Protein AF-A0A1F5X444-F1 (afdb_monomer)

Sequence (185 aa):
MNMSALIPKFQKRLEIPRVNAVRRVVLFLFLSASFAATVALSVMLFPYTDGFTEKIPLLPGNHIRVQEILNGEVLVSRSQFLQIAKENVTFIALGKKAIVYMTKVGGVSYRYNEDIHHTRFGYFVSSQSIQNEIAIRKIKRDNVNMIISHVGIPLLILAILYLFIGVAQTRHVSGRDKVVFFLFV

Structure (mmCIF, N/CA/C/O backbone):
data_AF-A0A1F5X444-F1
#
_entry.id   AF-A0A1F5X444-F1
#
loop_
_atom_site.group_PDB
_atom_site.id
_atom_site.type_symbol
_atom_site.label_atom_id
_atom_site.label_alt_id
_atom_site.label_comp_id
_atom_site.label_asym_id
_atom_site.label_entity_id
_atom_site.label_seq_id
_atom_site.pdbx_PDB_ins_code
_atom_site.Cartn_x
_atom_site.Cartn_y
_atom_site.Cartn_z
_atom_site.occupancy
_atom_site.B_iso_or_equiv
_atom_site.auth_seq_id
_atom_site.auth_comp_id
_atom_site.auth_asym_id
_atom_site.auth_atom_id
_atom_site.pdbx_PDB_model_num
ATOM 1 N N . MET A 1 1 ? 19.430 14.961 -34.090 1.00 52.44 1 MET A N 1
ATOM 2 C CA . MET A 1 1 ? 20.538 14.165 -34.675 1.00 52.44 1 MET A CA 1
ATOM 3 C C . MET A 1 1 ? 20.046 13.574 -35.991 1.00 52.44 1 MET A C 1
ATOM 5 O O . MET A 1 1 ? 18.967 13.000 -35.988 1.00 52.44 1 MET A O 1
ATOM 9 N N . ASN A 1 2 ? 20.749 13.768 -37.112 1.00 65.31 2 ASN A N 1
ATOM 10 C CA . ASN A 1 2 ? 20.204 13.436 -38.437 1.00 65.31 2 ASN A CA 1
ATOM 11 C C . ASN A 1 2 ? 20.413 11.944 -38.773 1.00 65.31 2 ASN A C 1
ATOM 13 O O . ASN A 1 2 ? 21.547 11.462 -38.790 1.00 65.31 2 ASN A O 1
ATOM 17 N N . MET A 1 3 ? 19.329 11.202 -39.021 1.00 59.75 3 MET A N 1
ATOM 18 C CA . MET A 1 3 ? 19.336 9.739 -39.216 1.00 59.75 3 MET A CA 1
ATOM 19 C C . MET A 1 3 ? 20.187 9.311 -40.424 1.00 59.75 3 MET A C 1
ATOM 21 O O . MET A 1 3 ? 20.888 8.297 -40.385 1.00 59.75 3 MET A O 1
ATOM 25 N N . SER A 1 4 ? 20.207 10.156 -41.457 1.00 66.25 4 SER A N 1
ATOM 26 C CA . SER A 1 4 ? 21.013 10.018 -42.674 1.00 66.25 4 SER A CA 1
ATOM 27 C C . SER A 1 4 ? 22.525 10.006 -42.421 1.00 66.25 4 SER A C 1
ATOM 29 O O . SER A 1 4 ? 23.259 9.401 -43.197 1.00 66.25 4 SER A O 1
ATOM 31 N N . ALA A 1 5 ? 22.997 10.604 -41.322 1.00 72.44 5 ALA A N 1
ATOM 32 C CA . ALA A 1 5 ? 24.416 10.654 -40.965 1.00 72.44 5 ALA A CA 1
ATOM 33 C C . ALA A 1 5 ? 24.872 9.475 -40.079 1.00 72.44 5 ALA A C 1
ATOM 35 O O . ALA A 1 5 ? 26.067 9.186 -39.993 1.00 72.44 5 ALA A O 1
ATOM 36 N N . LEU A 1 6 ? 23.939 8.783 -39.414 1.00 70.00 6 LEU A N 1
ATOM 37 C CA . LEU A 1 6 ? 24.224 7.650 -38.519 1.00 70.00 6 LEU A CA 1
ATOM 38 C C . LEU A 1 6 ? 24.318 6.322 -39.268 1.00 70.00 6 LEU A C 1
ATOM 40 O O . LEU A 1 6 ? 25.215 5.526 -38.997 1.00 70.00 6 LEU A O 1
ATOM 44 N N . ILE A 1 7 ? 23.428 6.103 -40.237 1.00 70.81 7 ILE A N 1
ATOM 45 C CA . ILE A 1 7 ? 23.370 4.862 -41.020 1.00 70.81 7 ILE A CA 1
ATOM 46 C C . ILE A 1 7 ? 24.715 4.548 -41.712 1.00 70.81 7 ILE A C 1
ATOM 48 O O . ILE A 1 7 ? 25.190 3.423 -41.550 1.00 70.81 7 ILE A O 1
ATOM 52 N N . PRO A 1 8 ? 25.398 5.500 -42.388 1.00 73.75 8 PRO A N 1
ATOM 53 C CA . PRO A 1 8 ? 26.689 5.235 -43.027 1.00 73.75 8 PRO A CA 1
ATOM 54 C C . PRO A 1 8 ? 27.797 4.921 -42.014 1.00 73.75 8 PRO A C 1
ATOM 56 O O . PRO A 1 8 ? 28.664 4.094 -42.284 1.00 73.75 8 PRO A O 1
ATOM 59 N N . LYS A 1 9 ? 27.762 5.540 -40.822 1.00 74.75 9 LYS A N 1
ATOM 60 C CA . LYS A 1 9 ? 28.726 5.266 -39.743 1.00 74.75 9 LYS A CA 1
ATOM 61 C C . LYS A 1 9 ? 28.573 3.847 -39.198 1.00 74.75 9 LYS A C 1
ATOM 63 O O . LYS A 1 9 ? 29.579 3.177 -38.990 1.00 74.75 9 LYS A O 1
ATOM 68 N N . PHE A 1 10 ? 27.338 3.386 -38.996 1.00 66.00 10 PHE A N 1
ATOM 69 C CA . PHE A 1 10 ? 27.054 2.017 -38.554 1.00 66.00 10 PHE A CA 1
ATOM 70 C C . PHE A 1 10 ? 27.383 0.990 -39.638 1.00 66.00 10 PHE A C 1
ATOM 72 O O . PHE A 1 10 ? 28.013 -0.017 -39.337 1.00 66.00 10 PHE A O 1
ATOM 79 N N . GLN A 1 11 ? 27.024 1.269 -40.894 1.00 70.75 11 GLN A N 1
ATOM 80 C CA . GLN A 1 11 ? 27.374 0.429 -42.039 1.00 70.75 11 GLN A CA 1
ATOM 81 C C . GLN A 1 11 ? 28.894 0.256 -42.163 1.00 70.75 11 GLN A C 1
ATOM 83 O O . GLN A 1 11 ? 29.366 -0.868 -42.281 1.00 70.75 11 GLN A O 1
ATOM 88 N N . LYS A 1 12 ? 29.659 1.354 -42.078 1.00 72.75 12 LYS A N 1
ATOM 89 C CA . LYS A 1 12 ? 31.123 1.328 -42.206 1.00 72.75 12 LYS A CA 1
ATOM 90 C C . LYS A 1 12 ? 31.821 0.676 -41.010 1.00 72.75 12 LYS A C 1
ATOM 92 O O . LYS A 1 12 ? 32.809 -0.011 -41.204 1.00 72.75 12 LYS A O 1
ATOM 97 N N . ARG A 1 13 ? 31.346 0.897 -39.778 1.00 72.25 13 ARG A N 1
ATOM 98 C CA . ARG A 1 13 ? 31.988 0.343 -38.568 1.00 72.25 13 ARG A CA 1
ATOM 99 C C . ARG A 1 13 ? 31.685 -1.127 -38.313 1.00 72.25 13 ARG A C 1
ATOM 101 O O . ARG A 1 13 ? 32.472 -1.780 -37.646 1.00 72.25 13 ARG A O 1
ATOM 108 N N . LEU A 1 14 ? 30.521 -1.603 -38.743 1.00 65.44 14 LEU A N 1
ATOM 109 C CA . LEU A 1 14 ? 30.060 -2.964 -38.460 1.00 65.44 14 LEU A CA 1
ATOM 110 C C . LEU A 1 14 ? 30.088 -3.856 -39.704 1.00 65.44 14 LEU A C 1
ATOM 112 O O . LEU A 1 14 ? 29.694 -5.010 -39.601 1.00 65.44 14 LEU A O 1
ATOM 116 N N . GLU A 1 15 ? 30.483 -3.311 -40.861 1.00 77.19 15 GLU A N 1
ATOM 117 C CA . GLU A 1 15 ? 30.541 -4.014 -42.153 1.00 77.19 15 GLU A CA 1
ATOM 118 C C . GLU A 1 15 ? 29.236 -4.756 -42.500 1.00 77.19 15 GLU A C 1
ATOM 120 O O . GLU A 1 15 ? 29.219 -5.829 -43.094 1.00 77.19 15 GLU A O 1
ATOM 125 N N . ILE A 1 16 ? 28.100 -4.172 -42.114 1.00 68.12 16 ILE A N 1
ATOM 126 C CA . ILE A 1 16 ? 26.769 -4.765 -42.289 1.00 68.12 16 ILE A CA 1
ATOM 127 C C . ILE A 1 16 ? 26.020 -4.159 -43.482 1.00 68.12 16 ILE A C 1
ATOM 129 O O . ILE A 1 16 ? 26.202 -2.980 -43.793 1.00 68.12 16 ILE A O 1
ATOM 133 N N . PRO A 1 17 ? 25.075 -4.898 -44.096 1.00 75.81 17 PRO A N 1
ATOM 134 C CA . PRO A 1 17 ? 24.183 -4.353 -45.114 1.00 75.81 17 PRO A CA 1
ATOM 135 C C . PRO A 1 17 ? 23.417 -3.124 -44.615 1.00 75.81 17 PRO A C 1
ATOM 137 O O . PRO A 1 17 ? 22.989 -3.061 -43.457 1.00 75.81 17 PRO A O 1
ATOM 140 N N . ARG A 1 18 ? 23.156 -2.169 -45.514 1.00 73.81 18 ARG A N 1
ATOM 141 C CA . ARG A 1 18 ? 22.464 -0.907 -45.197 1.00 73.81 18 ARG A CA 1
ATOM 142 C C . ARG A 1 18 ? 21.115 -1.122 -44.500 1.00 73.81 18 ARG A C 1
ATOM 144 O O . ARG A 1 18 ? 20.800 -0.401 -43.560 1.00 73.81 18 ARG A O 1
ATOM 151 N N . VAL A 1 19 ? 20.352 -2.143 -44.898 1.00 74.25 19 VAL A N 1
ATOM 152 C CA . VAL A 1 19 ? 19.062 -2.508 -44.276 1.00 74.25 19 VAL A CA 1
ATOM 153 C C . VAL A 1 19 ? 19.233 -2.876 -42.795 1.00 74.25 19 VAL A C 1
ATOM 155 O O . VAL A 1 19 ? 18.460 -2.435 -41.945 1.00 74.25 19 VAL A O 1
ATOM 158 N N . ASN A 1 20 ? 20.293 -3.615 -42.462 1.00 68.31 20 ASN A N 1
ATOM 159 C CA . ASN A 1 20 ? 20.607 -3.991 -41.084 1.00 68.31 20 ASN A CA 1
ATOM 160 C C . ASN A 1 20 ? 21.129 -2.793 -40.278 1.00 68.31 20 ASN A C 1
ATOM 162 O O . ASN A 1 20 ? 20.784 -2.650 -39.105 1.00 68.31 20 ASN A O 1
ATOM 166 N N . ALA A 1 21 ? 21.899 -1.895 -40.903 1.00 69.06 21 ALA A N 1
ATOM 167 C CA . ALA A 1 21 ? 22.324 -0.642 -40.279 1.00 69.06 21 ALA A CA 1
ATOM 168 C C . ALA A 1 21 ? 21.127 0.266 -39.941 1.00 69.06 21 ALA A C 1
ATOM 170 O O . ALA A 1 21 ? 21.058 0.791 -38.833 1.00 69.06 21 ALA A O 1
ATOM 171 N N . VAL A 1 22 ? 20.147 0.391 -40.846 1.00 73.88 22 VAL A N 1
ATOM 172 C CA . VAL A 1 22 ? 18.905 1.149 -40.609 1.00 73.88 22 VAL A CA 1
ATOM 173 C C . VAL A 1 22 ? 18.133 0.575 -39.426 1.00 73.88 22 VAL A C 1
ATOM 175 O O . VAL A 1 22 ? 17.818 1.318 -38.501 1.00 73.88 22 VAL A O 1
ATOM 178 N N . ARG A 1 23 ? 17.887 -0.743 -39.402 1.00 71.88 23 ARG A N 1
ATOM 179 C CA . ARG A 1 23 ? 17.174 -1.404 -38.293 1.00 71.88 23 ARG A CA 1
ATOM 180 C C . ARG A 1 23 ? 17.846 -1.154 -36.943 1.00 71.88 23 ARG A C 1
ATOM 182 O O . ARG A 1 23 ? 17.165 -0.874 -35.963 1.00 71.88 23 ARG A O 1
ATOM 189 N N . ARG A 1 24 ? 19.179 -1.198 -36.894 1.00 70.38 24 ARG A N 1
ATOM 190 C CA . ARG A 1 24 ? 19.948 -0.941 -35.666 1.00 70.38 24 ARG A CA 1
ATOM 191 C C . ARG A 1 24 ? 19.888 0.518 -35.224 1.00 70.38 24 ARG A C 1
ATOM 193 O O . ARG A 1 24 ? 19.762 0.769 -34.033 1.00 70.38 24 ARG A O 1
ATOM 200 N N . VAL A 1 25 ? 19.938 1.469 -36.157 1.00 74.25 25 VAL A N 1
ATOM 201 C CA . VAL A 1 25 ? 19.788 2.900 -35.843 1.00 74.25 25 VAL A CA 1
ATOM 202 C C . VAL A 1 25 ? 18.372 3.202 -35.348 1.00 74.25 25 VAL A C 1
ATOM 204 O O . VAL A 1 25 ? 18.225 3.913 -34.359 1.00 74.25 25 VAL A O 1
ATOM 207 N N . VAL A 1 26 ? 17.340 2.627 -35.976 1.00 77.06 26 VAL A N 1
ATOM 208 C CA . VAL A 1 26 ? 15.945 2.735 -35.512 1.00 77.06 26 VAL A CA 1
ATOM 209 C C . VAL A 1 26 ? 15.806 2.174 -34.099 1.00 77.06 26 VAL A C 1
ATOM 211 O O . VAL A 1 26 ? 15.282 2.862 -33.230 1.00 77.06 26 VAL A O 1
ATOM 214 N N . LEU A 1 27 ? 16.326 0.966 -33.851 1.00 74.25 27 LEU A N 1
ATOM 215 C CA . LEU A 1 27 ? 16.292 0.343 -32.528 1.00 74.25 27 LEU A CA 1
ATOM 216 C C . LEU A 1 27 ? 17.016 1.208 -31.489 1.00 74.25 27 LEU A C 1
ATOM 218 O O . LEU A 1 27 ? 16.468 1.479 -30.430 1.00 74.25 27 LEU A O 1
ATOM 222 N N . PHE A 1 28 ? 18.212 1.706 -31.805 1.00 74.50 28 PHE A N 1
ATOM 223 C CA . PHE A 1 28 ? 18.972 2.584 -30.917 1.00 74.50 28 PHE A CA 1
ATOM 224 C C . PHE A 1 28 ? 18.210 3.871 -30.570 1.00 74.50 28 PHE A C 1
ATOM 226 O O . PHE A 1 28 ? 18.163 4.266 -29.404 1.00 74.50 28 PHE A O 1
ATOM 233 N N . LEU A 1 29 ? 17.589 4.516 -31.561 1.00 78.94 29 LEU A N 1
ATOM 234 C CA . LEU A 1 29 ? 16.795 5.727 -31.345 1.00 78.94 29 LEU A CA 1
ATOM 235 C C . LEU A 1 29 ? 15.542 5.435 -30.519 1.00 78.94 29 LEU A C 1
ATOM 237 O O . LEU A 1 29 ? 15.249 6.183 -29.591 1.00 78.94 29 LEU A O 1
ATOM 241 N N . PHE A 1 30 ? 14.845 4.336 -30.808 1.00 76.88 30 PHE A N 1
ATOM 242 C CA . PHE A 1 30 ? 13.671 3.906 -30.054 1.00 76.88 30 PHE A CA 1
ATOM 243 C C . PHE A 1 30 ? 14.014 3.616 -28.587 1.00 76.88 30 PHE A C 1
ATOM 245 O O . PHE A 1 30 ? 13.317 4.081 -27.685 1.00 76.88 30 PHE A O 1
ATOM 252 N N . LEU A 1 31 ? 15.126 2.919 -28.332 1.00 73.75 31 LEU A N 1
ATOM 253 C CA . LEU A 1 31 ? 15.610 2.644 -26.979 1.00 73.75 31 LEU A CA 1
ATOM 254 C C . LEU A 1 31 ? 16.034 3.919 -26.247 1.00 73.75 31 LEU A C 1
ATOM 256 O O . LEU A 1 31 ? 15.694 4.098 -25.081 1.00 73.75 31 LEU A O 1
ATOM 260 N N . SER A 1 32 ? 16.716 4.834 -26.937 1.00 73.44 32 SER A N 1
ATOM 261 C CA . SER A 1 32 ? 17.125 6.123 -26.366 1.00 73.44 32 SER A CA 1
ATOM 262 C C . SER A 1 32 ? 15.916 6.993 -26.011 1.00 73.44 32 SER A C 1
ATOM 264 O O . SER A 1 32 ? 15.880 7.589 -24.937 1.00 73.44 32 SER A O 1
ATOM 266 N N . ALA A 1 33 ? 14.904 7.038 -26.882 1.00 76.88 33 ALA A N 1
ATOM 267 C CA . ALA A 1 33 ? 13.660 7.762 -26.637 1.00 76.88 33 ALA A CA 1
ATOM 268 C C . ALA A 1 33 ? 12.857 7.135 -25.486 1.00 76.88 33 ALA A C 1
ATOM 270 O O . ALA A 1 33 ? 12.380 7.855 -24.615 1.00 76.88 33 ALA A O 1
ATOM 271 N N . SER A 1 34 ? 12.774 5.802 -25.431 1.00 73.00 34 SER A N 1
ATOM 272 C CA . SER A 1 34 ? 12.117 5.071 -24.337 1.00 73.00 34 SER A CA 1
ATOM 273 C C . SER A 1 34 ? 12.818 5.291 -22.995 1.00 73.00 34 SER A C 1
ATOM 275 O O . SER A 1 34 ? 12.161 5.448 -21.966 1.00 73.00 34 SER A O 1
ATOM 277 N N . PHE A 1 35 ? 14.152 5.365 -22.999 1.00 74.38 35 PHE A N 1
ATOM 278 C CA . PHE A 1 35 ? 14.933 5.709 -21.815 1.00 74.38 35 PHE A CA 1
ATOM 279 C C . PHE A 1 35 ? 14.668 7.149 -21.372 1.00 74.38 35 PHE A C 1
ATOM 281 O O . PHE A 1 35 ? 14.353 7.375 -20.208 1.00 74.38 35 PHE A O 1
ATOM 288 N N . ALA A 1 36 ? 14.723 8.116 -22.293 1.00 73.50 36 ALA A N 1
ATOM 289 C CA . ALA A 1 36 ? 14.429 9.514 -21.988 1.00 73.50 36 ALA A CA 1
ATOM 290 C C . ALA A 1 36 ? 13.002 9.694 -21.445 1.00 73.50 36 ALA A C 1
ATOM 292 O O . ALA A 1 36 ? 12.811 10.413 -20.468 1.00 73.50 36 ALA A O 1
ATOM 293 N N . ALA A 1 37 ? 12.021 8.992 -22.021 1.00 76.25 37 ALA A N 1
ATOM 294 C CA . ALA A 1 37 ? 10.648 8.976 -21.533 1.00 76.25 37 ALA A CA 1
ATOM 295 C C . ALA A 1 37 ? 10.558 8.374 -20.128 1.00 76.25 37 ALA A C 1
ATOM 297 O O . ALA A 1 37 ? 9.941 8.982 -19.265 1.00 76.25 37 ALA A O 1
ATOM 298 N N . THR A 1 38 ? 11.218 7.240 -19.870 1.00 73.12 38 THR A N 1
ATOM 299 C CA . THR A 1 38 ? 11.267 6.619 -18.535 1.00 73.12 38 THR A CA 1
ATOM 300 C C . THR A 1 38 ? 11.915 7.542 -17.508 1.00 73.12 38 THR A C 1
ATOM 302 O O . THR A 1 38 ? 11.370 7.704 -16.429 1.00 73.12 38 THR A O 1
ATOM 305 N N . VAL A 1 39 ? 13.032 8.197 -17.835 1.00 71.06 39 VAL A N 1
ATOM 306 C CA . VAL A 1 39 ? 13.686 9.167 -16.942 1.00 71.06 39 VAL A CA 1
ATOM 307 C C . VAL A 1 39 ? 12.781 10.372 -16.692 1.00 71.06 39 VAL A C 1
ATOM 309 O O . VAL A 1 39 ? 12.624 10.779 -15.545 1.00 71.06 39 VAL A O 1
ATOM 312 N N . ALA A 1 40 ? 12.146 10.919 -17.730 1.00 69.75 40 ALA A N 1
ATOM 313 C CA . ALA A 1 40 ? 11.210 12.031 -17.592 1.00 69.75 40 ALA A CA 1
ATOM 314 C C . ALA A 1 40 ? 9.999 11.649 -16.729 1.00 69.75 40 ALA A C 1
ATOM 316 O O . ALA A 1 40 ? 9.641 12.400 -15.827 1.00 69.75 40 ALA A O 1
ATOM 317 N N . LEU A 1 41 ? 9.420 10.462 -16.941 1.00 68.44 41 LEU A N 1
ATOM 318 C CA . LEU A 1 41 ? 8.355 9.908 -16.103 1.00 68.44 41 LEU A CA 1
ATOM 319 C C . LEU A 1 41 ? 8.838 9.698 -14.674 1.00 68.44 41 LEU A C 1
ATOM 321 O O . LEU A 1 41 ? 8.136 10.077 -13.749 1.00 68.44 41 LEU A O 1
ATOM 325 N N . SER A 1 42 ? 10.040 9.156 -14.485 1.00 67.31 42 SER A N 1
ATOM 326 C CA . SER A 1 42 ? 10.637 8.968 -13.170 1.00 67.31 42 SER A CA 1
ATOM 327 C C . SER A 1 42 ? 10.803 10.287 -12.441 1.00 67.31 42 SER A C 1
ATOM 329 O O . SER A 1 42 ? 10.483 10.317 -11.266 1.00 67.31 42 SER A O 1
ATOM 331 N N . VAL A 1 43 ? 11.234 11.361 -13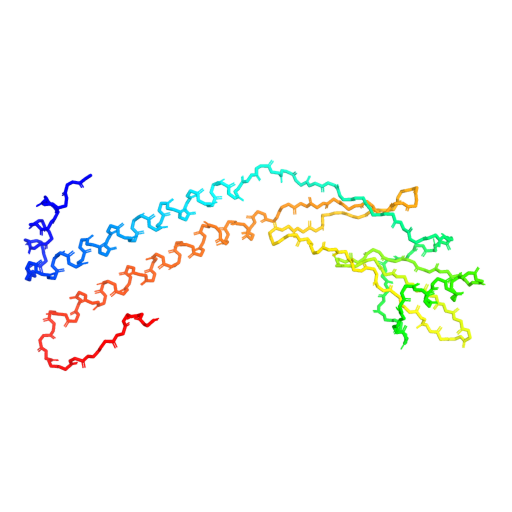.115 1.00 65.00 43 VAL A N 1
ATOM 332 C CA . VAL A 1 43 ? 11.369 12.718 -12.555 1.00 65.00 43 VAL A CA 1
ATOM 333 C C . VAL A 1 43 ? 10.002 13.351 -12.276 1.00 65.00 43 VAL A C 1
ATOM 335 O O . VAL A 1 43 ? 9.799 13.901 -11.198 1.00 65.00 43 VAL A O 1
ATOM 338 N N . MET A 1 44 ? 9.040 13.238 -13.198 1.00 62.88 44 MET A N 1
ATOM 339 C CA . MET A 1 44 ? 7.675 13.756 -13.020 1.00 62.88 44 MET A CA 1
ATOM 340 C C . MET A 1 44 ? 6.913 13.022 -11.905 1.00 62.88 44 MET A C 1
ATOM 342 O O . MET A 1 44 ? 6.186 13.646 -11.137 1.00 62.88 44 MET A O 1
ATOM 346 N N . LEU A 1 45 ? 7.107 11.705 -11.788 1.00 60.97 45 LEU A N 1
ATOM 347 C CA . LEU A 1 45 ? 6.604 10.845 -10.711 1.00 60.97 45 LEU A CA 1
ATOM 348 C C . LEU A 1 45 ? 7.525 10.823 -9.483 1.00 60.97 45 LEU A C 1
ATOM 350 O O . LEU A 1 45 ? 7.232 10.124 -8.511 1.00 60.97 45 LEU A O 1
ATOM 354 N N . PHE A 1 46 ? 8.582 11.639 -9.469 1.00 61.69 46 PHE A N 1
ATOM 355 C CA . PHE A 1 46 ? 9.346 11.986 -8.276 1.00 61.69 46 PHE A CA 1
ATOM 356 C C . PHE A 1 46 ? 8.830 13.293 -7.643 1.00 61.69 46 PHE A C 1
ATOM 358 O O . PHE A 1 46 ? 9.668 14.113 -7.263 1.00 61.69 46 PHE A O 1
ATOM 365 N N . PRO A 1 47 ? 7.513 13.581 -7.488 1.00 50.81 47 PRO A N 1
ATOM 366 C CA . PRO A 1 47 ? 7.150 14.788 -6.782 1.00 50.81 47 PRO A CA 1
ATOM 367 C C . PRO A 1 47 ? 7.674 14.647 -5.353 1.00 50.81 47 PRO A C 1
ATOM 369 O O . PRO A 1 47 ? 7.491 13.621 -4.686 1.00 50.81 47 PRO A O 1
ATOM 372 N N . TYR A 1 48 ? 8.363 15.701 -4.932 1.00 52.03 48 TYR A N 1
ATOM 373 C CA . TYR A 1 48 ? 8.923 15.992 -3.619 1.00 52.03 48 TYR A CA 1
ATOM 374 C C . TYR A 1 48 ? 7.842 16.058 -2.531 1.00 52.03 48 TYR A C 1
ATOM 376 O O . TYR A 1 48 ? 7.740 17.022 -1.782 1.00 52.03 48 TYR A O 1
ATOM 384 N N . THR A 1 49 ? 6.987 15.045 -2.440 1.00 56.47 49 THR A N 1
ATOM 385 C CA . THR A 1 49 ? 6.152 14.864 -1.261 1.00 56.47 49 THR A CA 1
ATOM 386 C C . THR A 1 49 ? 7.007 14.145 -0.237 1.00 56.47 49 THR A C 1
ATOM 388 O O . THR A 1 49 ? 6.980 12.919 -0.099 1.00 56.47 49 THR A O 1
ATOM 391 N N . ASP A 1 50 ? 7.819 14.945 0.458 1.00 65.44 50 ASP A N 1
ATOM 392 C CA . ASP A 1 50 ? 8.234 14.608 1.810 1.00 65.44 50 ASP A CA 1
ATOM 393 C C . ASP A 1 50 ? 6.987 14.130 2.551 1.00 65.44 50 ASP A C 1
ATOM 395 O O . ASP A 1 50 ? 5.910 14.711 2.411 1.00 65.44 50 ASP A O 1
ATOM 399 N N . GLY A 1 51 ? 7.119 12.981 3.206 1.00 72.19 51 GLY A N 1
ATOM 400 C CA . GLY A 1 51 ? 6.007 12.169 3.687 1.00 72.19 51 GLY A CA 1
ATOM 401 C C . GLY A 1 51 ? 4.790 12.939 4.219 1.00 72.19 51 GLY A C 1
ATOM 402 O O . GLY A 1 51 ? 4.917 13.960 4.888 1.00 72.19 51 GLY A O 1
ATOM 403 N N . PHE A 1 52 ? 3.591 12.422 3.973 1.00 84.00 52 PHE A N 1
ATOM 404 C CA . PHE A 1 52 ? 2.355 13.060 4.417 1.00 84.00 52 PHE A CA 1
ATOM 405 C C . PHE A 1 52 ? 1.830 12.447 5.719 1.00 84.00 52 PHE A C 1
ATOM 407 O O . PHE A 1 52 ? 2.182 11.333 6.116 1.00 84.00 52 PHE A O 1
ATOM 414 N N . THR A 1 53 ? 0.966 13.197 6.401 1.00 87.62 53 THR A N 1
ATOM 415 C CA . THR A 1 53 ? 0.244 12.705 7.576 1.00 87.62 53 THR A CA 1
ATOM 416 C C . THR A 1 53 ? -1.174 12.338 7.175 1.00 87.62 53 THR A C 1
ATOM 418 O O . THR A 1 53 ? -1.916 13.179 6.674 1.00 87.62 53 THR A O 1
ATOM 421 N N . GLU A 1 54 ? -1.552 11.092 7.421 1.00 87.31 54 GLU A N 1
ATOM 422 C CA . GLU A 1 54 ? -2.910 10.593 7.244 1.00 87.31 54 GLU A CA 1
ATOM 423 C C . GLU A 1 54 ? -3.636 10.615 8.593 1.00 87.31 54 GLU A C 1
ATOM 425 O O . GLU A 1 54 ? -3.067 10.240 9.624 1.00 87.31 54 GLU A O 1
ATOM 430 N N . LYS A 1 55 ? -4.885 11.087 8.587 1.00 90.31 55 LYS A N 1
ATOM 431 C CA . LYS A 1 55 ? -5.758 11.153 9.762 1.00 90.31 55 LYS A CA 1
ATOM 432 C C . LYS A 1 55 ? -6.997 10.317 9.488 1.00 90.31 55 LYS A C 1
ATOM 434 O O . LYS A 1 55 ? -7.706 10.591 8.525 1.00 90.31 55 LYS A O 1
ATOM 439 N N . ILE A 1 56 ? -7.246 9.325 10.332 1.00 90.25 56 ILE A N 1
ATOM 440 C CA . ILE A 1 56 ? -8.351 8.381 10.173 1.00 90.25 56 ILE A CA 1
ATOM 441 C C . ILE A 1 56 ? -9.203 8.453 11.439 1.00 90.25 56 ILE A C 1
ATOM 443 O O . ILE A 1 56 ? -8.673 8.196 12.524 1.00 90.25 56 ILE A O 1
ATOM 447 N N . PRO A 1 57 ? -10.483 8.846 11.342 1.00 91.56 57 PRO A N 1
ATOM 448 C CA . PRO A 1 57 ? -11.368 8.844 12.497 1.00 91.56 57 PRO A CA 1
ATOM 449 C C . PRO A 1 57 ? -11.579 7.404 12.969 1.00 91.56 57 PRO A C 1
ATOM 451 O O . PRO A 1 57 ? -11.783 6.508 12.152 1.00 91.56 57 PRO A O 1
ATOM 454 N N . LEU A 1 58 ? -11.512 7.177 14.279 1.00 92.19 58 LEU A N 1
ATOM 455 C CA . LEU A 1 58 ? -11.788 5.860 14.839 1.00 92.19 58 LEU A CA 1
ATOM 456 C C . LEU A 1 58 ? -13.293 5.566 14.844 1.00 92.19 58 LEU A C 1
ATOM 458 O O . LEU A 1 58 ? -14.126 6.474 14.825 1.00 92.19 58 LEU A O 1
ATOM 462 N N . LEU A 1 59 ? -13.649 4.281 14.925 1.00 91.94 59 LEU A N 1
ATOM 463 C CA . LEU A 1 59 ? -15.012 3.889 15.274 1.00 91.94 59 LEU A CA 1
ATOM 464 C C . LEU A 1 59 ? -15.443 4.522 16.609 1.00 91.94 59 LEU A C 1
ATOM 466 O O . LEU A 1 59 ? -14.626 4.608 17.529 1.00 91.94 59 LEU A O 1
ATOM 470 N N . PRO A 1 60 ? -16.722 4.910 16.748 1.00 86.94 60 PRO A N 1
ATOM 471 C CA . PRO A 1 60 ? -17.233 5.451 18.001 1.00 86.94 60 PRO A CA 1
ATOM 472 C C . PRO A 1 60 ? -17.123 4.416 19.128 1.00 86.94 60 PRO A C 1
ATOM 474 O O . PRO A 1 60 ? -17.321 3.221 18.900 1.00 86.94 60 PRO A O 1
ATOM 477 N N . GLY A 1 61 ? -16.833 4.884 20.342 1.00 82.38 61 GLY A N 1
ATOM 478 C CA . GLY A 1 61 ? -16.745 4.055 21.547 1.00 82.38 61 GLY A CA 1
ATOM 479 C C . GLY A 1 61 ? -15.426 4.210 22.305 1.00 82.38 61 GLY A C 1
ATOM 480 O O . GLY A 1 61 ? -14.461 4.792 21.812 1.00 82.38 61 GLY A O 1
ATOM 481 N N . ASN A 1 62 ? -15.392 3.666 23.522 1.00 83.88 62 ASN A N 1
ATOM 482 C CA . ASN A 1 62 ? -14.201 3.666 24.370 1.00 83.88 62 ASN A CA 1
ATOM 483 C C . ASN A 1 62 ? -13.349 2.427 24.079 1.00 83.88 62 ASN A C 1
ATOM 485 O O . ASN A 1 62 ? -13.706 1.320 24.484 1.00 83.88 62 ASN A O 1
ATOM 489 N N . HIS A 1 63 ? -12.212 2.630 23.409 1.00 90.31 63 HIS A N 1
ATOM 490 C CA . HIS A 1 63 ? -11.291 1.557 23.021 1.00 90.31 63 HIS A CA 1
ATOM 491 C C . HIS A 1 63 ? -10.067 1.497 23.937 1.00 90.31 63 HIS A C 1
ATOM 493 O O . HIS A 1 63 ? -9.367 2.496 24.128 1.00 90.31 63 HIS A O 1
ATOM 499 N N . ILE A 1 64 ? -9.739 0.302 24.425 1.00 91.75 64 ILE A N 1
ATOM 500 C CA . ILE A 1 64 ? -8.469 0.020 25.096 1.00 91.75 64 ILE A CA 1
ATOM 501 C C . ILE A 1 64 ? -7.393 -0.192 24.031 1.00 91.75 64 ILE A C 1
ATOM 503 O O . ILE A 1 64 ? -7.493 -1.067 23.171 1.00 91.75 64 ILE A O 1
ATOM 507 N N . ARG A 1 65 ? -6.336 0.617 24.087 1.00 91.44 65 ARG A N 1
ATOM 508 C CA . ARG A 1 65 ? -5.221 0.527 23.140 1.00 91.44 65 ARG A CA 1
ATOM 509 C C . ARG A 1 65 ? -4.330 -0.655 23.498 1.00 91.44 65 ARG A C 1
ATOM 511 O O . ARG A 1 65 ? -3.868 -0.755 24.631 1.00 91.44 65 ARG A O 1
ATOM 518 N N . VAL A 1 66 ? -4.050 -1.501 22.518 1.00 91.06 66 VAL A N 1
ATOM 519 C CA . VAL A 1 66 ? -3.119 -2.626 22.642 1.00 91.06 66 VAL A CA 1
ATOM 520 C C . VAL A 1 66 ? -2.065 -2.552 21.541 1.00 91.06 66 VAL A C 1
ATOM 522 O O . VAL A 1 66 ? -2.274 -1.921 20.504 1.00 91.06 66 VAL A O 1
ATOM 525 N N . GLN A 1 67 ? -0.905 -3.165 21.780 1.00 87.50 67 GLN A N 1
ATOM 526 C CA . GLN A 1 67 ? 0.213 -3.111 20.836 1.00 87.50 67 GLN A CA 1
ATOM 527 C C . GLN A 1 67 ? -0.100 -3.864 19.538 1.00 87.50 67 GLN A C 1
ATOM 529 O O . GLN A 1 67 ? 0.201 -3.375 18.451 1.00 87.50 67 GLN A O 1
ATOM 534 N N . GLU A 1 68 ? -0.727 -5.034 19.650 1.00 87.38 68 GLU A N 1
ATOM 535 C CA . GLU A 1 68 ? -1.069 -5.893 18.522 1.00 87.38 68 GLU A CA 1
ATOM 536 C C . GLU A 1 68 ? -2.325 -6.719 18.831 1.00 87.38 68 GLU A C 1
ATOM 538 O O . GLU A 1 68 ? -2.574 -7.089 19.978 1.00 87.38 68 GLU A O 1
ATOM 543 N N . ILE A 1 69 ? -3.115 -7.012 17.794 1.00 87.19 69 ILE A N 1
ATOM 544 C CA . ILE A 1 69 ? -4.239 -7.954 17.837 1.00 87.19 69 ILE A CA 1
ATOM 545 C C . ILE A 1 69 ? -3.938 -9.037 16.803 1.00 87.19 69 ILE A C 1
ATOM 547 O O . ILE A 1 69 ? -4.050 -8.802 15.597 1.00 87.19 69 ILE A O 1
ATOM 551 N N . LEU A 1 70 ? -3.521 -10.208 17.290 1.00 77.00 70 LEU A N 1
ATOM 552 C CA . LEU A 1 70 ? -3.023 -11.299 16.453 1.00 77.00 70 LEU A CA 1
ATOM 553 C C . LEU A 1 70 ? -4.147 -11.916 15.622 1.00 77.00 70 LEU A C 1
ATOM 555 O O . LEU A 1 70 ? -4.151 -11.741 14.407 1.00 77.00 70 LEU A O 1
ATOM 559 N N . ASN A 1 71 ? -5.131 -12.559 16.259 1.00 74.81 71 ASN A N 1
ATOM 560 C CA . ASN A 1 71 ? -6.341 -13.063 15.610 1.00 74.81 71 ASN A CA 1
ATOM 561 C C . ASN A 1 71 ? -7.534 -13.039 16.568 1.00 74.81 71 ASN A C 1
ATOM 563 O O . ASN A 1 71 ? -7.408 -13.414 17.730 1.00 74.81 71 ASN A O 1
ATOM 567 N N . GLY A 1 72 ? -8.683 -12.599 16.052 1.00 67.88 72 GLY A N 1
ATOM 568 C CA . GLY A 1 72 ? -9.978 -12.934 16.637 1.00 67.88 72 GLY A CA 1
ATOM 569 C C . GLY A 1 72 ? -10.451 -14.260 16.051 1.00 67.88 72 GLY A C 1
ATOM 570 O O . GLY A 1 72 ? -10.036 -14.637 14.956 1.00 67.88 72 GLY A O 1
ATOM 571 N N . GLU A 1 73 ? -11.313 -14.953 16.776 1.00 79.69 73 GLU A N 1
ATOM 572 C CA . GLU A 1 73 ? -11.905 -16.222 16.346 1.00 79.69 73 GLU A CA 1
ATOM 573 C C . GLU A 1 73 ? -12.943 -16.005 15.242 1.00 79.69 73 GLU A C 1
ATOM 575 O O . GLU A 1 73 ? -13.113 -16.857 14.375 1.00 79.69 73 GLU A O 1
ATOM 580 N N . VAL A 1 74 ? -13.603 -14.842 15.238 1.00 88.62 74 VAL A N 1
ATOM 581 C CA . VAL A 1 74 ? -14.646 -14.502 14.268 1.00 88.62 74 VAL A CA 1
ATOM 582 C C . VAL A 1 74 ? -14.345 -13.154 13.626 1.00 88.62 74 VAL A C 1
ATOM 584 O O . VAL A 1 74 ? -14.273 -12.133 14.311 1.00 88.62 74 VAL A O 1
ATOM 587 N N . LEU A 1 75 ? -14.198 -13.135 12.300 1.00 91.81 75 LEU A N 1
ATOM 588 C CA . LEU A 1 75 ? -14.139 -11.896 11.528 1.00 91.81 75 LEU A CA 1
AT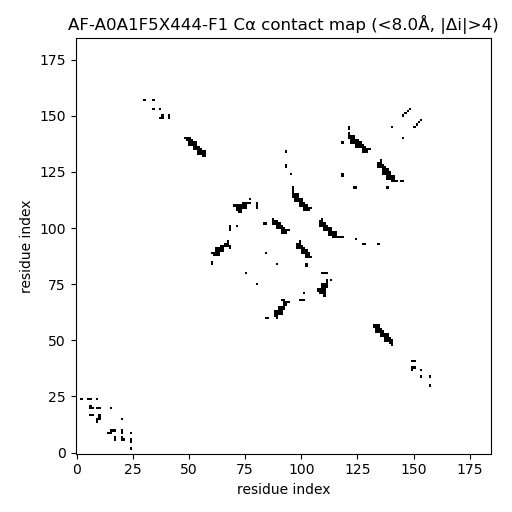OM 589 C C . LEU A 1 75 ? -15.566 -11.405 11.261 1.00 91.81 75 LEU A C 1
ATOM 591 O O . LEU A 1 75 ? -16.385 -12.143 10.719 1.00 91.81 75 LEU A O 1
ATOM 595 N N . VAL A 1 76 ? -15.858 -10.162 11.625 1.00 93.88 76 VAL A N 1
ATOM 596 C CA . VAL A 1 76 ? -17.186 -9.560 11.472 1.00 93.88 76 VAL A CA 1
ATOM 597 C C . VAL A 1 76 ? -17.132 -8.310 10.602 1.00 93.88 76 VAL A C 1
ATOM 599 O O . VAL A 1 76 ? -16.096 -7.657 10.473 1.00 93.88 76 VAL A O 1
ATOM 602 N N . SER A 1 77 ? -18.271 -7.959 10.008 1.00 94.69 77 SER A N 1
ATOM 603 C CA . SER A 1 77 ? -18.438 -6.686 9.301 1.00 94.69 77 SER A CA 1
ATOM 604 C C . SER A 1 77 ? -18.491 -5.499 10.272 1.00 94.69 77 SER A C 1
ATOM 606 O O . SER A 1 77 ? -18.733 -5.661 11.470 1.00 94.69 77 SER A O 1
ATOM 608 N N . ARG A 1 78 ? -18.326 -4.278 9.747 1.00 94.38 78 ARG A N 1
ATOM 609 C CA . ARG A 1 78 ? -18.380 -3.038 10.540 1.00 94.38 78 ARG A CA 1
ATOM 610 C C . ARG A 1 78 ? -19.672 -2.908 11.351 1.00 94.38 78 ARG A C 1
ATOM 612 O O . ARG A 1 78 ? -19.623 -2.561 12.526 1.00 94.38 78 ARG A O 1
ATOM 619 N N . SER A 1 79 ? -20.825 -3.172 10.736 1.00 94.88 79 SER A N 1
ATOM 620 C CA . SER A 1 79 ? -22.135 -3.036 11.388 1.00 94.88 79 SER A CA 1
ATOM 621 C C . SER A 1 79 ? -22.313 -4.041 12.523 1.00 94.88 79 SER A C 1
ATOM 623 O O . SER A 1 79 ? -22.734 -3.658 13.612 1.00 94.88 79 SER A O 1
ATOM 625 N N . GLN A 1 80 ? -21.932 -5.300 12.295 1.00 94.50 80 GLN A N 1
ATOM 626 C CA . GLN A 1 80 ? -21.941 -6.346 13.319 1.00 94.50 80 GLN A CA 1
ATOM 627 C C . GLN A 1 80 ? -20.999 -5.997 14.472 1.00 94.50 80 GLN A C 1
ATOM 629 O O . GLN A 1 80 ? -21.392 -6.082 15.631 1.00 94.50 80 GLN A O 1
ATOM 634 N N . PHE A 1 81 ? -19.784 -5.534 14.164 1.00 94.56 81 PHE A N 1
ATOM 635 C CA . PHE A 1 81 ? -18.835 -5.115 15.188 1.00 94.56 81 PHE A CA 1
ATOM 636 C C . PHE A 1 81 ? -19.405 -4.000 16.063 1.00 94.56 81 PHE A C 1
ATOM 638 O O . PHE A 1 81 ? -19.370 -4.110 17.282 1.00 94.56 81 PHE A O 1
ATOM 645 N N . LEU A 1 82 ? -19.985 -2.959 15.456 1.00 93.94 82 LEU A N 1
ATOM 646 C CA . LEU A 1 82 ? -20.585 -1.844 16.190 1.00 93.94 82 LEU A CA 1
ATOM 647 C C . LEU A 1 82 ? -21.758 -2.282 17.073 1.00 93.94 82 LEU A C 1
ATOM 649 O O . LEU A 1 82 ? -21.940 -1.719 18.145 1.00 93.94 82 LEU A O 1
ATOM 653 N N . GLN A 1 83 ? -22.550 -3.270 16.652 1.00 93.25 83 GLN A N 1
ATOM 654 C CA . GLN A 1 83 ? -23.627 -3.815 17.483 1.00 93.25 83 GLN A CA 1
ATOM 655 C C . GLN A 1 83 ? -23.077 -4.545 18.711 1.00 93.25 83 GLN A C 1
ATOM 657 O O . GLN A 1 83 ? -23.534 -4.283 19.818 1.00 93.25 83 GLN A O 1
ATOM 662 N N . ILE A 1 84 ? -22.068 -5.399 18.527 1.00 91.06 84 ILE A N 1
ATOM 663 C CA . ILE A 1 84 ? -21.450 -6.164 19.619 1.00 91.06 84 ILE A CA 1
ATOM 664 C C . ILE A 1 84 ? -20.690 -5.223 20.570 1.00 91.06 84 ILE A C 1
ATOM 666 O O . ILE A 1 84 ? -20.761 -5.366 21.787 1.00 91.06 84 ILE A O 1
ATOM 670 N N . ALA A 1 85 ? -19.996 -4.225 20.025 1.00 90.88 85 ALA A N 1
ATOM 671 C CA . ALA A 1 85 ? -19.175 -3.275 20.769 1.00 90.88 85 ALA A CA 1
ATOM 672 C C . ALA A 1 85 ? -19.966 -2.325 21.684 1.00 90.88 85 ALA A C 1
ATOM 674 O O . ALA A 1 85 ? -19.382 -1.786 22.617 1.00 90.88 85 ALA A O 1
ATOM 675 N N . LYS A 1 86 ? -21.267 -2.098 21.443 1.00 88.94 86 LYS A N 1
ATOM 676 C CA . LYS A 1 86 ? -22.078 -1.137 22.220 1.00 88.94 86 LYS A CA 1
ATOM 677 C C . LYS A 1 86 ? -22.070 -1.400 23.723 1.00 88.94 86 LYS A C 1
ATOM 679 O O . LYS A 1 86 ? -22.080 -0.455 24.502 1.00 88.94 86 LYS A O 1
ATOM 684 N N . GLU A 1 87 ? -22.071 -2.670 24.106 1.00 86.81 87 GLU A N 1
ATOM 685 C CA . GLU A 1 87 ? -22.213 -3.101 25.501 1.00 86.81 87 GLU A CA 1
ATOM 686 C C . GLU A 1 87 ? -20.940 -3.760 26.040 1.00 86.81 87 GLU A C 1
ATOM 688 O O . GLU A 1 87 ? -20.909 -4.220 27.177 1.00 86.81 87 GLU A O 1
ATOM 693 N N . ASN A 1 88 ? -19.878 -3.819 25.233 1.00 88.88 88 ASN A N 1
ATOM 694 C CA . ASN A 1 88 ? -18.694 -4.610 25.536 1.00 88.88 88 ASN A CA 1
ATOM 695 C C . ASN A 1 88 ? -17.415 -3.785 25.438 1.00 88.88 88 ASN A C 1
ATOM 697 O O . ASN A 1 88 ? -17.303 -2.833 24.667 1.00 88.88 88 ASN A O 1
ATOM 701 N N . VAL A 1 89 ? -16.404 -4.198 26.202 1.00 90.88 89 VAL A N 1
ATOM 702 C CA . VAL A 1 8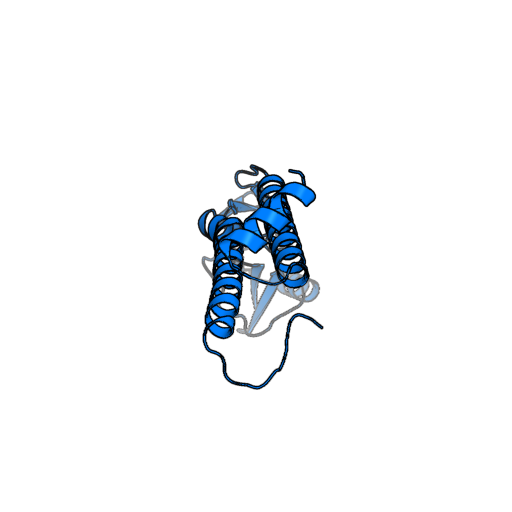9 ? -15.068 -3.611 26.108 1.00 90.88 89 VAL A CA 1
ATOM 703 C C . VAL A 1 89 ? -14.498 -3.886 24.719 1.00 90.88 89 VAL A C 1
ATOM 705 O O . VAL A 1 89 ? -14.536 -5.013 24.213 1.00 90.88 89 VAL A O 1
ATOM 708 N N . THR A 1 90 ? -13.955 -2.841 24.106 1.00 93.25 90 THR A N 1
ATOM 709 C CA . THR A 1 90 ? -13.318 -2.911 22.794 1.00 93.25 90 THR A CA 1
ATOM 710 C C . THR A 1 90 ? 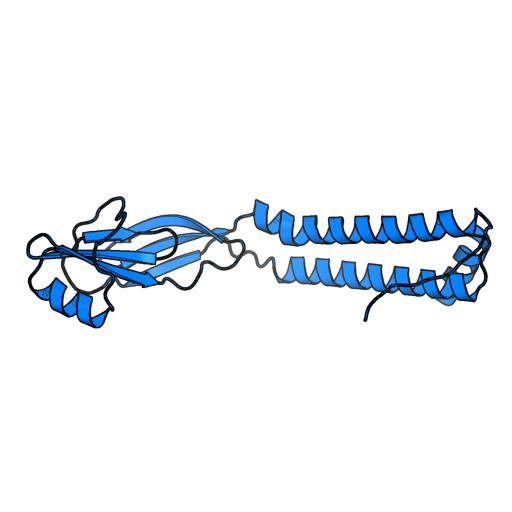-11.823 -2.665 22.917 1.00 93.25 90 THR A C 1
ATOM 712 O O . THR A 1 90 ? -11.359 -1.885 23.748 1.00 93.25 90 THR A O 1
ATOM 715 N N . PHE A 1 91 ? -11.062 -3.352 22.078 1.00 93.38 91 PHE A N 1
ATOM 716 C CA . PHE A 1 91 ? -9.623 -3.231 21.948 1.00 93.38 91 PHE A CA 1
ATOM 717 C C . PHE A 1 91 ? -9.291 -2.720 20.556 1.00 93.38 91 PHE A C 1
ATOM 719 O O . PHE A 1 91 ? -9.915 -3.127 19.574 1.00 93.38 91 PHE A O 1
ATOM 726 N N . ILE A 1 92 ? -8.278 -1.865 20.474 1.00 94.44 92 ILE A N 1
ATOM 727 C CA . ILE A 1 92 ? -7.798 -1.302 19.217 1.00 94.44 92 ILE A CA 1
ATOM 728 C C . ILE A 1 92 ? -6.287 -1.474 19.085 1.00 94.44 92 ILE A C 1
ATOM 730 O O . ILE A 1 92 ? -5.532 -1.167 20.009 1.00 94.44 92 ILE A O 1
ATOM 734 N N . ALA A 1 93 ? -5.850 -1.906 17.905 1.00 92.94 93 ALA A N 1
ATOM 735 C CA . ALA A 1 93 ? -4.453 -1.899 17.492 1.00 92.94 93 ALA A CA 1
ATOM 736 C C . ALA A 1 93 ? -4.309 -1.223 16.128 1.00 92.94 93 ALA A C 1
ATOM 738 O O . ALA A 1 93 ? -5.106 -1.444 15.212 1.00 92.94 93 ALA A O 1
ATOM 739 N N . LEU A 1 94 ? -3.259 -0.416 15.974 1.00 91.06 94 LEU A N 1
ATOM 740 C CA . LEU A 1 94 ? -2.926 0.177 14.686 1.00 91.06 94 LEU A CA 1
ATOM 741 C C . LEU A 1 94 ? -2.008 -0.776 13.912 1.00 91.06 94 LEU A C 1
ATOM 743 O O . LEU A 1 94 ? -0.830 -0.940 14.228 1.00 91.06 94 LEU A O 1
ATOM 747 N N . GLY A 1 95 ? -2.567 -1.444 12.907 1.00 85.00 95 GLY A N 1
ATOM 748 C CA . GLY A 1 95 ? -1.823 -2.340 12.035 1.00 85.00 95 GLY A CA 1
ATOM 749 C C . GLY A 1 95 ? -1.091 -1.603 10.911 1.00 85.00 95 GLY A C 1
ATOM 750 O O . GLY A 1 95 ? -1.314 -0.428 10.600 1.00 85.00 95 GLY A O 1
ATOM 751 N N . LYS A 1 96 ? -0.213 -2.331 10.212 1.00 78.81 96 LYS A N 1
ATOM 752 C CA . LYS A 1 96 ? 0.488 -1.789 9.033 1.00 78.81 96 LYS A CA 1
ATOM 753 C C . LYS A 1 96 ? -0.467 -1.469 7.877 1.00 78.81 96 LYS A C 1
ATOM 755 O O . LYS A 1 96 ? -0.248 -0.477 7.190 1.00 78.81 96 LYS A O 1
ATOM 760 N N . LYS A 1 97 ? -1.508 -2.285 7.673 1.00 82.44 97 LYS A N 1
ATOM 761 C CA . LYS A 1 97 ? -2.451 -2.179 6.539 1.00 82.44 97 LYS A CA 1
ATOM 762 C C . LYS A 1 97 ? -3.905 -1.883 6.938 1.00 82.44 97 LYS A C 1
ATOM 764 O O . LYS A 1 97 ? -4.692 -1.531 6.073 1.00 82.44 97 LYS A O 1
ATOM 769 N N . ALA A 1 98 ? -4.245 -2.007 8.217 1.00 88.62 98 ALA A N 1
ATOM 770 C CA . ALA A 1 98 ? -5.604 -1.835 8.721 1.00 88.62 98 ALA A CA 1
ATOM 771 C C . ALA A 1 98 ? -5.579 -1.320 10.163 1.00 88.62 98 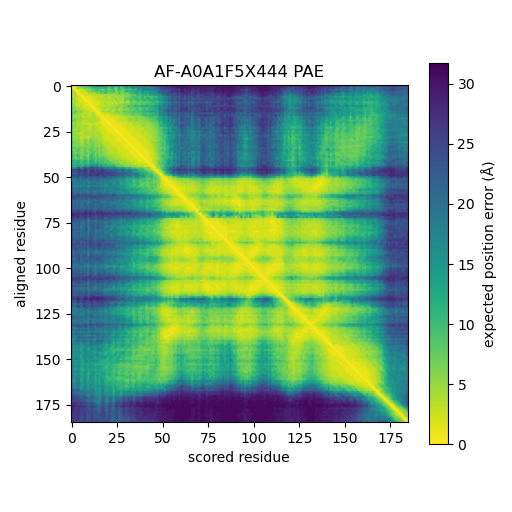ALA A C 1
ATOM 773 O O . ALA A 1 98 ? -4.602 -1.557 10.880 1.00 88.62 98 ALA A O 1
ATOM 774 N N . ILE A 1 99 ? -6.653 -0.661 10.594 1.00 92.06 99 ILE A N 1
ATOM 775 C CA . ILE A 1 99 ? -6.937 -0.474 12.020 1.00 92.06 99 ILE A CA 1
ATOM 776 C C . ILE A 1 99 ? -7.719 -1.701 12.472 1.00 92.06 99 ILE A C 1
ATOM 778 O O . ILE A 1 99 ? -8.747 -2.040 11.889 1.00 92.06 99 ILE A O 1
ATOM 782 N N . VAL A 1 100 ? -7.199 -2.405 13.470 1.00 93.81 100 VAL A N 1
ATOM 783 C CA . VAL A 1 100 ? -7.800 -3.646 13.953 1.00 93.81 100 VAL A CA 1
ATOM 784 C C . VAL A 1 100 ? -8.581 -3.343 15.215 1.00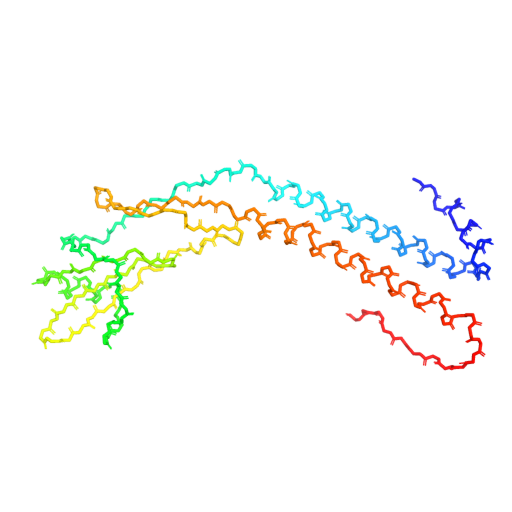 93.81 100 VAL A C 1
ATOM 786 O O . VAL A 1 100 ? -8.029 -2.813 16.179 1.00 93.81 100 VAL A O 1
ATOM 789 N N . TYR A 1 101 ? -9.848 -3.727 15.203 1.00 94.62 101 TYR A N 1
ATOM 790 C CA . TYR A 1 101 ? -10.747 -3.650 16.337 1.00 94.62 101 TYR A CA 1
ATOM 791 C C . TYR A 1 101 ? -11.109 -5.055 16.798 1.00 94.62 101 TYR A C 1
ATOM 793 O O . TYR A 1 101 ? -11.319 -5.954 15.980 1.00 94.62 101 TYR A O 1
ATOM 801 N N . MET A 1 102 ? -11.196 -5.252 18.108 1.00 94.50 102 MET A N 1
ATOM 802 C CA . MET A 1 102 ? -11.603 -6.524 18.692 1.00 94.50 102 MET A CA 1
ATOM 803 C C . MET A 1 102 ? -12.486 -6.311 19.913 1.00 94.50 102 MET A C 1
ATOM 805 O O . MET A 1 102 ? -12.289 -5.374 20.677 1.00 94.50 102 MET A O 1
ATOM 809 N N . THR A 1 103 ? -13.437 -7.206 20.128 1.00 93.69 103 THR A N 1
ATOM 810 C CA . THR A 1 103 ? -14.191 -7.299 21.378 1.00 93.69 103 THR A CA 1
ATOM 811 C C . THR A 1 103 ? -14.340 -8.762 21.768 1.00 93.69 103 THR A C 1
ATOM 813 O O . THR A 1 103 ? -14.332 -9.642 20.904 1.00 93.69 103 THR A O 1
ATOM 816 N N . LYS A 1 104 ? -14.420 -9.036 23.071 1.00 91.88 104 LYS A N 1
ATOM 817 C CA . LYS A 1 104 ? -14.538 -10.393 23.603 1.00 91.88 104 LYS A CA 1
ATOM 818 C C . LYS A 1 104 ? -15.847 -10.526 24.364 1.00 91.88 104 LYS A C 1
ATOM 820 O O . LYS A 1 104 ? -16.042 -9.835 25.359 1.00 91.88 104 LYS A O 1
ATOM 825 N N . VAL A 1 105 ? -16.710 -11.431 23.912 1.00 90.75 105 VAL A N 1
ATOM 826 C CA . VAL A 1 105 ? -18.043 -11.658 24.487 1.00 90.75 105 VAL A CA 1
ATOM 827 C C . VAL A 1 105 ? -18.230 -13.146 24.725 1.00 90.75 105 VAL A C 1
ATOM 829 O O . VAL A 1 105 ? -18.052 -13.944 23.810 1.00 90.75 105 VAL A O 1
ATOM 832 N N . GLY A 1 106 ? -18.548 -13.532 25.963 1.00 86.50 106 GLY A N 1
ATOM 833 C CA . GLY A 1 106 ? -18.780 -14.940 26.309 1.00 86.50 106 GLY A CA 1
ATOM 834 C C . GLY A 1 106 ? -17.590 -15.859 26.003 1.00 86.50 106 GLY A C 1
ATOM 835 O O . GLY A 1 106 ? -17.783 -17.009 25.633 1.00 86.50 106 GLY A O 1
ATOM 836 N N . GLY A 1 107 ? -16.359 -15.342 26.088 1.00 85.62 107 GLY A N 1
ATOM 837 C CA . GLY A 1 107 ? -15.148 -16.086 25.729 1.00 85.62 107 GLY A CA 1
ATOM 838 C C . GLY A 1 107 ? -14.758 -16.002 24.250 1.00 85.62 107 GLY A C 1
ATOM 839 O O . GLY A 1 107 ? -13.585 -16.211 23.958 1.00 85.62 107 GLY A O 1
ATOM 840 N N . VAL A 1 108 ? -15.675 -15.596 23.365 1.00 90.06 108 VAL A N 1
ATOM 841 C CA . VAL A 1 108 ? -15.453 -15.530 21.915 1.00 90.06 108 VAL A CA 1
ATOM 842 C C . VAL A 1 108 ? -14.875 -14.182 21.497 1.00 90.06 108 VAL A C 1
ATOM 844 O O . VAL A 1 108 ? -15.356 -13.134 21.935 1.00 90.06 108 VAL A O 1
ATOM 847 N N . SER A 1 109 ? -13.851 -14.196 20.640 1.00 92.69 109 SER A N 1
ATOM 848 C CA . SER A 1 109 ? -13.173 -12.974 20.174 1.00 92.69 109 SER A CA 1
ATOM 849 C C . SER A 1 109 ? -13.642 -12.550 18.778 1.00 92.69 109 SER A C 1
ATOM 851 O O . SER A 1 109 ? -13.311 -13.193 17.783 1.00 92.69 109 SER A O 1
ATOM 853 N N . TYR A 1 110 ? -14.361 -11.431 18.692 1.00 94.00 110 TYR A N 1
ATOM 854 C CA . TYR A 1 110 ? -14.871 -10.858 17.443 1.00 94.00 110 TYR A CA 1
ATOM 855 C C . TYR A 1 110 ? -13.953 -9.743 16.952 1.00 94.00 110 TYR A C 1
ATOM 857 O O . TYR A 1 110 ? -13.667 -8.803 17.694 1.00 94.00 110 TYR A O 1
ATOM 865 N N . ARG A 1 111 ? -13.507 -9.828 15.699 1.00 93.81 111 ARG A N 1
ATOM 866 C CA . ARG A 1 111 ? -12.537 -8.918 15.084 1.00 93.81 111 ARG A CA 1
ATOM 867 C C . ARG A 1 111 ? -13.128 -8.219 13.867 1.00 93.81 111 ARG A C 1
ATOM 869 O O . ARG A 1 111 ? -13.686 -8.866 12.987 1.00 93.81 111 ARG A O 1
ATOM 876 N N . TYR A 1 112 ? -12.908 -6.915 13.776 1.00 94.06 112 TYR A N 1
ATOM 877 C CA . TYR A 1 112 ? -13.153 -6.119 12.578 1.00 94.06 112 TYR A CA 1
ATOM 878 C C . TYR A 1 112 ? -11.855 -5.442 12.139 1.00 94.06 112 TYR A C 1
ATOM 880 O O . TYR A 1 112 ? -11.133 -4.871 12.955 1.00 94.06 112 TYR A O 1
ATOM 888 N N . ASN A 1 113 ? -11.557 -5.513 10.844 1.00 93.19 113 ASN A N 1
ATOM 889 C CA . ASN A 1 113 ? -10.421 -4.827 10.247 1.00 93.19 113 ASN A CA 1
ATOM 890 C C . ASN A 1 113 ? -10.956 -3.678 9.399 1.00 93.19 113 ASN A C 1
ATOM 892 O O . ASN A 1 113 ? -11.623 -3.908 8.393 1.00 93.19 113 ASN A O 1
ATOM 896 N N . GLU A 1 114 ? -10.659 -2.449 9.802 1.00 91.69 114 GLU A N 1
ATOM 897 C CA . GLU A 1 114 ? -10.897 -1.288 8.960 1.00 91.69 114 GLU A CA 1
ATOM 898 C C . GLU A 1 114 ? -9.733 -1.157 7.987 1.00 91.69 114 GLU A C 1
ATOM 900 O O . GLU A 1 114 ? -8.623 -0.760 8.363 1.00 91.69 114 GLU A O 1
ATOM 905 N N . ASP A 1 115 ? -9.988 -1.558 6.744 1.00 87.81 115 ASP A N 1
ATOM 906 C CA . ASP A 1 115 ? -9.012 -1.458 5.672 1.00 87.81 115 ASP A CA 1
ATOM 907 C C . ASP A 1 115 ? -8.676 0.003 5.418 1.00 87.81 115 ASP A C 1
ATOM 909 O O . ASP A 1 115 ? -9.517 0.818 5.034 1.00 87.81 115 ASP A O 1
ATOM 913 N N . ILE A 1 116 ? -7.401 0.324 5.589 1.00 81.44 116 ILE A N 1
ATOM 914 C CA . ILE A 1 116 ? -6.901 1.641 5.249 1.00 81.44 116 ILE A CA 1
ATOM 915 C C . ILE A 1 116 ? -6.411 1.547 3.814 1.00 81.44 116 ILE A C 1
ATOM 917 O O . ILE A 1 116 ? -5.511 0.753 3.513 1.00 81.44 116 ILE A O 1
ATOM 921 N N . HIS A 1 117 ? -7.036 2.323 2.923 1.00 65.62 117 HIS A N 1
ATOM 922 C CA . HIS A 1 117 ? -6.687 2.334 1.507 1.00 65.62 117 HIS A CA 1
ATOM 923 C C . HIS A 1 117 ? -5.175 2.463 1.341 1.00 65.62 117 HIS A C 1
ATOM 925 O O . HIS A 1 117 ? -4.510 3.274 1.983 1.00 65.62 117 HIS A O 1
ATOM 931 N N . HIS A 1 118 ? -4.648 1.539 0.544 1.00 56.91 118 HIS A N 1
ATOM 932 C CA . HIS A 1 118 ? -3.261 1.119 0.581 1.00 56.91 118 HIS A CA 1
ATOM 933 C C . HIS A 1 118 ? -2.300 2.307 0.530 1.00 56.91 118 HIS A C 1
ATOM 935 O O . HIS A 1 118 ? -2.403 3.169 -0.344 1.00 56.91 118 HIS A O 1
ATOM 941 N N . THR A 1 119 ? -1.320 2.320 1.441 1.00 61.56 119 THR A N 1
ATOM 942 C CA . THR A 1 119 ? -0.109 3.130 1.275 1.00 61.56 119 THR A CA 1
ATOM 943 C C . THR A 1 119 ? 0.375 2.941 -0.157 1.00 61.56 119 THR A C 1
ATOM 945 O O . THR A 1 119 ? 0.647 1.805 -0.556 1.00 61.56 119 THR A O 1
ATOM 948 N N . ARG A 1 120 ? 0.406 4.031 -0.939 1.00 65.00 120 ARG A N 1
ATOM 949 C CA . ARG A 1 120 ? 0.844 4.003 -2.341 1.00 65.00 120 ARG A CA 1
ATOM 950 C C . ARG A 1 120 ? 2.163 3.240 -2.453 1.00 65.00 120 ARG A C 1
ATOM 952 O O . ARG A 1 120 ? 2.998 3.300 -1.549 1.00 65.00 120 ARG A O 1
ATOM 959 N N . PHE A 1 121 ? 2.354 2.539 -3.568 1.00 65.62 121 PHE A N 1
ATOM 960 C CA . PHE A 1 121 ? 3.623 1.879 -3.864 1.00 65.62 121 PHE A CA 1
ATOM 961 C C . PHE A 1 121 ? 4.793 2.860 -3.666 1.00 65.62 121 PHE A C 1
ATOM 963 O O . PHE A 1 121 ? 4.713 4.010 -4.099 1.00 65.62 121 PHE A O 1
ATOM 970 N N . GLY A 1 122 ? 5.846 2.428 -2.964 1.00 72.00 122 GLY A N 1
ATOM 971 C CA . GLY A 1 122 ? 6.979 3.291 -2.609 1.00 72.00 122 GLY A CA 1
ATOM 972 C C . GLY A 1 122 ? 6.784 4.149 -1.352 1.00 72.00 122 GLY A C 1
ATOM 973 O O . GLY A 1 122 ? 7.590 5.043 -1.108 1.00 72.00 122 GLY A O 1
ATOM 974 N N . TYR A 1 123 ? 5.754 3.888 -0.541 1.00 78.25 123 TYR A N 1
ATOM 975 C CA . TYR A 1 123 ? 5.553 4.525 0.762 1.00 78.25 123 TYR A CA 1
ATOM 976 C C . TYR A 1 123 ? 5.388 3.488 1.876 1.00 78.25 123 TYR A C 1
ATOM 978 O O . TYR A 1 123 ? 4.816 2.416 1.679 1.00 78.25 123 TYR A O 1
ATOM 986 N N . PHE A 1 124 ? 5.854 3.833 3.074 1.00 81.75 124 PHE A N 1
ATOM 987 C CA . PHE A 1 124 ? 5.712 3.026 4.279 1.00 81.75 124 PHE A CA 1
ATOM 988 C C . PHE A 1 124 ? 5.223 3.875 5.450 1.00 81.75 124 PHE A C 1
ATOM 990 O O . PHE A 1 124 ? 5.396 5.096 5.492 1.00 81.75 124 PHE A O 1
ATOM 997 N N . VAL A 1 125 ? 4.618 3.223 6.441 1.00 86.75 125 VAL A N 1
ATOM 998 C CA . VAL A 1 125 ? 4.208 3.916 7.660 1.00 86.75 125 VAL A CA 1
ATOM 999 C C . VAL A 1 125 ? 5.399 4.032 8.600 1.00 86.75 125 VAL A C 1
ATOM 1001 O O . VAL A 1 125 ? 5.891 3.029 9.109 1.00 86.75 125 VAL A O 1
ATOM 1004 N N . SER A 1 126 ? 5.862 5.259 8.820 1.00 86.06 126 SER A N 1
ATOM 1005 C CA . SER A 1 126 ? 7.031 5.547 9.660 1.00 86.06 126 SER A CA 1
ATOM 1006 C C . SER A 1 126 ? 6.701 5.613 11.147 1.00 86.06 126 SER A C 1
ATOM 1008 O O . SER A 1 126 ? 7.512 5.219 11.976 1.00 86.06 126 SER A O 1
ATOM 1010 N N . SER A 1 127 ? 5.510 6.100 11.491 1.00 88.19 127 SER A N 1
ATOM 1011 C CA . SER A 1 127 ? 5.007 6.105 12.861 1.00 88.19 127 SER A CA 1
ATOM 1012 C C . SER A 1 127 ? 3.488 6.144 12.862 1.00 88.19 127 SER A C 1
ATOM 1014 O O . SER A 1 127 ? 2.875 6.671 11.928 1.00 88.19 127 SER A O 1
ATOM 1016 N N . GLN A 1 128 ? 2.887 5.650 13.936 1.00 90.12 128 GLN A N 1
ATOM 1017 C CA . GLN A 1 128 ? 1.445 5.652 14.136 1.00 90.12 128 GLN A CA 1
ATOM 1018 C C . GLN A 1 128 ? 1.144 6.054 15.579 1.00 90.12 128 GLN A C 1
ATOM 1020 O O . GLN A 1 128 ? 1.877 5.675 16.491 1.00 90.12 128 GLN A O 1
ATOM 1025 N N . SER A 1 129 ? 0.095 6.837 15.792 1.00 90.69 129 SER A N 1
ATOM 1026 C CA . SER A 1 129 ? -0.375 7.212 17.124 1.00 90.69 129 SER A CA 1
ATOM 1027 C C . SER A 1 129 ? -1.879 7.453 17.111 1.00 90.69 129 SER A C 1
ATOM 1029 O O . SER A 1 129 ? -2.482 7.628 16.055 1.00 90.69 129 SER A O 1
ATOM 1031 N N . ILE A 1 130 ? -2.496 7.456 18.291 1.00 90.25 130 ILE A N 1
ATOM 1032 C CA . ILE A 1 130 ? -3.904 7.827 18.453 1.00 90.25 130 ILE A CA 1
ATOM 1033 C C . ILE A 1 130 ? -3.969 9.085 19.316 1.00 90.25 130 ILE A C 1
ATOM 1035 O O . ILE A 1 130 ? -3.470 9.093 20.448 1.00 90.25 130 ILE A O 1
ATOM 1039 N N . GLN A 1 131 ? -4.602 10.131 18.797 1.00 89.38 131 GLN A N 1
ATOM 1040 C CA . GLN A 1 131 ? -4.836 11.401 19.485 1.00 89.38 131 GLN A CA 1
ATOM 1041 C C . GLN A 1 131 ? -6.292 11.805 19.272 1.00 89.38 131 GLN A C 1
ATOM 1043 O O . GLN A 1 131 ? -6.739 11.811 18.133 1.00 89.38 131 GLN A O 1
ATOM 1048 N N . ASN A 1 132 ? -7.014 12.135 20.346 1.00 86.88 132 ASN A N 1
ATOM 1049 C CA . ASN A 1 132 ? -8.394 12.639 20.290 1.00 86.88 132 ASN A CA 1
ATOM 1050 C C . ASN A 1 132 ? -9.299 11.833 19.337 1.00 86.88 132 ASN A C 1
ATOM 1052 O O . ASN A 1 132 ? -9.842 12.391 18.393 1.00 86.88 132 ASN A O 1
ATOM 1056 N N . GLU A 1 133 ? -9.383 10.511 19.538 1.00 87.62 133 GLU A N 1
ATOM 1057 C CA . GLU A 1 133 ? -10.207 9.601 18.712 1.00 87.62 133 GLU A CA 1
ATOM 1058 C C . GLU A 1 133 ? -9.839 9.548 17.216 1.00 87.62 133 GLU A C 1
ATOM 1060 O O . GLU A 1 133 ? -10.589 9.037 16.387 1.00 87.62 133 GLU A O 1
ATOM 1065 N N . ILE A 1 134 ? -8.646 10.026 16.858 1.00 90.81 134 ILE A N 1
ATOM 1066 C CA . ILE A 1 134 ? -8.112 9.998 15.498 1.00 90.81 134 ILE A CA 1
ATOM 1067 C C . ILE A 1 134 ? -6.831 9.164 15.494 1.00 90.81 134 ILE A C 1
ATOM 1069 O O . ILE A 1 134 ? -5.894 9.420 16.257 1.00 90.81 134 ILE A O 1
ATOM 1073 N N . ALA A 1 135 ? -6.763 8.181 14.599 1.00 90.75 135 ALA A N 1
ATOM 1074 C CA . ALA A 1 135 ? -5.518 7.515 14.251 1.00 90.75 135 ALA A CA 1
ATOM 1075 C C . ALA A 1 135 ? -4.706 8.416 13.312 1.00 90.75 135 ALA A C 1
ATOM 1077 O O . ALA A 1 135 ? -5.127 8.734 12.199 1.00 90.75 135 ALA A O 1
ATOM 1078 N N . ILE A 1 136 ? -3.528 8.825 13.772 1.00 91.25 136 ILE A N 1
ATOM 1079 C CA . ILE A 1 136 ? -2.576 9.645 13.029 1.00 91.25 136 ILE A CA 1
ATOM 1080 C C . ILE A 1 136 ? -1.444 8.745 12.548 1.00 91.25 136 ILE A C 1
ATOM 1082 O O . ILE A 1 136 ? -0.746 8.110 13.342 1.00 91.25 136 ILE A O 1
ATOM 1086 N N . ARG A 1 137 ? -1.227 8.711 11.236 1.00 88.69 137 ARG A N 1
ATOM 1087 C CA . ARG A 1 137 ? -0.183 7.901 10.600 1.00 88.69 137 ARG A CA 1
ATOM 1088 C C . ARG A 1 137 ? 0.752 8.820 9.832 1.00 88.69 137 ARG A C 1
ATOM 1090 O O . ARG A 1 137 ? 0.320 9.569 8.961 1.00 88.69 137 ARG A O 1
ATOM 1097 N N . LYS A 1 138 ? 2.048 8.762 10.141 1.00 88.75 138 LYS A N 1
ATOM 1098 C CA . LYS A 1 138 ? 3.075 9.468 9.366 1.00 88.75 138 LYS A CA 1
ATOM 1099 C C . LYS A 1 138 ? 3.573 8.536 8.280 1.00 88.75 138 LYS A C 1
ATOM 1101 O O . LYS A 1 138 ? 4.285 7.569 8.567 1.00 88.75 138 LYS A O 1
ATOM 1106 N N . ILE A 1 139 ? 3.205 8.820 7.045 1.00 86.69 139 ILE A N 1
ATOM 1107 C CA . ILE A 1 139 ? 3.596 8.028 5.888 1.00 86.69 139 ILE A CA 1
ATOM 1108 C C . ILE A 1 139 ? 4.848 8.662 5.298 1.00 86.69 139 ILE A C 1
ATOM 1110 O O . ILE A 1 139 ? 4.849 9.842 4.976 1.00 86.69 139 ILE A O 1
ATOM 1114 N N . LYS A 1 140 ? 5.926 7.888 5.178 1.00 84.69 140 LYS A N 1
ATOM 1115 C CA . LYS A 1 140 ? 7.176 8.324 4.550 1.00 84.69 140 LYS A CA 1
ATOM 1116 C C . LYS A 1 140 ? 7.395 7.578 3.250 1.00 84.69 140 LYS A C 1
ATOM 1118 O O . LYS A 1 140 ? 6.921 6.461 3.063 1.00 84.69 140 LYS A O 1
ATOM 1123 N N . ARG A 1 141 ? 8.136 8.219 2.358 1.00 79.19 141 ARG A N 1
ATOM 1124 C CA . ARG A 1 141 ? 8.572 7.621 1.107 1.00 79.19 141 ARG A CA 1
ATOM 1125 C C . ARG A 1 141 ? 9.713 6.643 1.368 1.00 79.19 141 ARG A C 1
ATOM 1127 O O . ARG A 1 141 ? 10.638 6.944 2.121 1.00 79.19 141 ARG A O 1
ATOM 1134 N N . ASP A 1 142 ? 9.639 5.479 0.744 1.00 81.81 142 ASP A N 1
ATOM 1135 C CA . ASP A 1 142 ? 10.716 4.500 0.717 1.00 81.81 142 ASP A CA 1
ATOM 1136 C C . ASP A 1 142 ? 11.696 4.866 -0.402 1.00 81.81 142 ASP A C 1
ATOM 1138 O O . ASP A 1 142 ? 11.505 4.520 -1.571 1.00 81.81 142 ASP A O 1
ATOM 1142 N N . ASN A 1 143 ? 12.743 5.606 -0.041 1.00 75.56 143 ASN A N 1
ATOM 1143 C CA . ASN A 1 143 ? 13.740 6.070 -1.003 1.00 75.56 143 ASN A CA 1
ATOM 1144 C C . ASN A 1 143 ? 14.439 4.906 -1.718 1.00 75.56 143 ASN A C 1
ATOM 1146 O O . ASN A 1 143 ? 14.735 5.022 -2.904 1.00 75.56 143 ASN A O 1
ATOM 1150 N N . VAL A 1 144 ? 14.660 3.779 -1.035 1.00 76.88 144 VAL A N 1
ATOM 1151 C CA . VAL A 1 144 ? 15.351 2.619 -1.611 1.00 76.88 144 VAL A CA 1
ATOM 1152 C C . VAL A 1 144 ? 14.473 1.966 -2.671 1.00 76.88 144 VAL A C 1
ATOM 1154 O O . VAL A 1 144 ? 14.902 1.819 -3.815 1.00 76.88 144 VAL A O 1
ATOM 1157 N N . ASN A 1 145 ? 13.217 1.657 -2.337 1.00 76.31 145 ASN A N 1
ATOM 1158 C CA . ASN A 1 145 ? 12.288 1.074 -3.308 1.00 76.31 145 ASN A CA 1
ATOM 1159 C C . ASN A 1 145 ? 12.010 2.017 -4.484 1.00 76.31 145 ASN A C 1
ATOM 1161 O O . ASN A 1 145 ? 11.866 1.554 -5.619 1.00 76.31 145 ASN A O 1
ATOM 1165 N N . MET A 1 146 ? 11.980 3.333 -4.257 1.00 74.81 146 MET A N 1
ATOM 1166 C CA . MET A 1 146 ? 11.818 4.308 -5.339 1.00 74.81 146 MET A CA 1
ATOM 1167 C C . MET A 1 146 ? 13.028 4.343 -6.273 1.00 74.81 146 MET A C 1
ATOM 1169 O O . MET A 1 146 ? 12.839 4.312 -7.486 1.00 74.81 146 MET A O 1
ATOM 1173 N N . ILE A 1 147 ? 14.254 4.340 -5.742 1.00 75.12 147 ILE A N 1
ATOM 1174 C CA . ILE A 1 147 ? 15.478 4.282 -6.558 1.00 75.12 147 ILE A CA 1
ATOM 1175 C C . ILE A 1 147 ? 15.520 2.983 -7.367 1.00 75.12 147 ILE A C 1
ATOM 1177 O O . ILE A 1 147 ? 15.756 3.013 -8.574 1.00 75.12 147 ILE A O 1
ATOM 1181 N N . ILE A 1 148 ? 15.244 1.839 -6.737 1.00 77.06 148 ILE A N 1
ATOM 1182 C CA . ILE A 1 148 ? 15.248 0.545 -7.430 1.00 77.06 148 ILE A CA 1
ATOM 1183 C C . ILE A 1 148 ? 14.216 0.541 -8.561 1.00 77.06 148 ILE A C 1
ATOM 1185 O O . ILE A 1 148 ? 14.553 0.190 -9.687 1.00 77.06 148 ILE A O 1
ATOM 1189 N N . SER A 1 149 ? 12.980 0.967 -8.298 1.00 74.25 149 SER A N 1
ATOM 1190 C CA . SER A 1 149 ? 11.907 0.918 -9.300 1.00 74.25 149 SER A CA 1
ATOM 1191 C C . SER A 1 149 ? 12.077 1.918 -10.447 1.00 74.25 149 SER A C 1
ATOM 1193 O O . SER A 1 149 ? 11.782 1.574 -11.588 1.00 74.25 149 SER A O 1
ATOM 1195 N N . HIS A 1 150 ? 12.574 3.127 -10.174 1.00 72.44 150 HIS A N 1
ATOM 1196 C CA . HIS A 1 150 ? 12.613 4.224 -11.152 1.00 72.44 150 HIS A CA 1
ATOM 1197 C C . HIS A 1 150 ? 13.986 4.439 -11.802 1.00 72.44 150 HIS A C 1
ATOM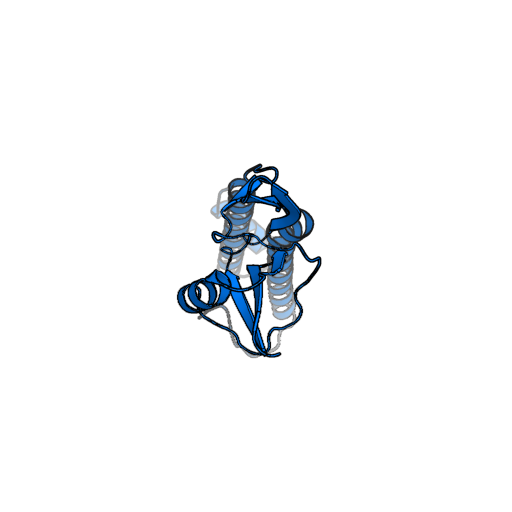 1199 O O . HIS A 1 150 ? 14.078 5.152 -12.803 1.00 72.44 150 HIS A O 1
ATOM 1205 N N . VAL A 1 151 ? 15.045 3.839 -11.249 1.00 73.38 151 VAL A N 1
ATOM 1206 C CA . VAL A 1 151 ? 16.417 3.901 -11.780 1.00 73.38 151 VAL A CA 1
ATOM 1207 C C . VAL A 1 151 ? 16.961 2.495 -12.017 1.00 73.38 151 VAL A C 1
ATOM 1209 O O . VAL A 1 151 ? 17.381 2.184 -13.129 1.00 73.38 151 VAL A O 1
ATOM 1212 N N . GLY A 1 152 ? 16.899 1.619 -11.011 1.00 76.88 152 GLY A N 1
ATOM 1213 C CA . GLY A 1 152 ? 17.442 0.258 -11.089 1.00 76.88 152 GLY A CA 1
ATOM 1214 C C . GLY A 1 152 ? 16.800 -0.602 -12.183 1.00 76.88 152 GLY A C 1
ATOM 1215 O O . GLY A 1 152 ? 17.505 -1.114 -13.048 1.00 76.88 152 GLY A O 1
ATOM 1216 N N . ILE A 1 153 ? 15.469 -0.729 -12.182 1.00 79.81 153 ILE A N 1
ATOM 1217 C CA . ILE A 1 153 ? 14.724 -1.524 -13.172 1.00 79.81 153 ILE A CA 1
ATOM 1218 C C . ILE A 1 153 ? 14.941 -0.985 -14.598 1.00 79.81 153 ILE A C 1
ATOM 1220 O O . ILE A 1 153 ? 15.304 -1.781 -15.465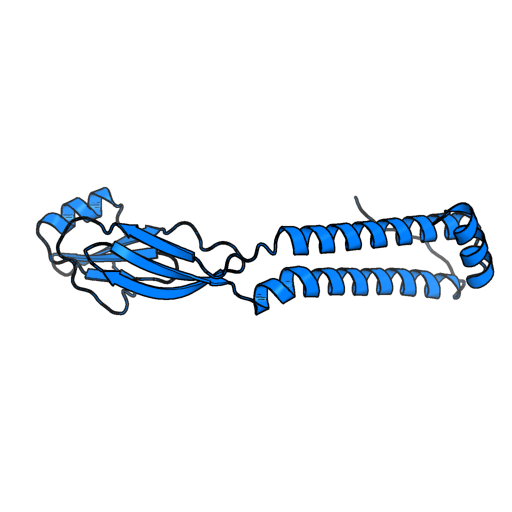 1.00 79.81 153 ILE A O 1
ATOM 1224 N N . PRO A 1 154 ? 14.812 0.330 -14.875 1.00 76.38 154 PRO A N 1
ATOM 1225 C CA . PRO A 1 154 ? 15.125 0.872 -16.197 1.00 76.38 154 PRO A CA 1
ATOM 1226 C C . PRO A 1 154 ? 16.557 0.587 -16.660 1.00 76.38 154 PRO A C 1
ATOM 1228 O O . PRO A 1 154 ? 16.758 0.210 -17.815 1.00 76.38 154 PRO A O 1
ATOM 1231 N N . LEU A 1 155 ? 17.553 0.719 -15.776 1.00 75.69 155 LEU A N 1
ATOM 1232 C CA . LEU A 1 155 ? 18.947 0.402 -16.105 1.00 75.69 155 LEU A CA 1
ATOM 1233 C C . LEU A 1 155 ? 19.154 -1.090 -16.372 1.00 75.69 155 LEU A C 1
ATOM 1235 O O . LEU A 1 155 ? 19.895 -1.444 -17.287 1.00 75.69 155 LEU A O 1
ATOM 1239 N N . LEU A 1 156 ? 18.486 -1.967 -15.621 1.00 79.56 156 LEU A N 1
ATOM 1240 C CA . LEU A 1 156 ? 18.535 -3.409 -15.848 1.00 79.56 156 LEU A CA 1
ATOM 1241 C C . LEU A 1 156 ? 17.925 -3.776 -17.206 1.00 79.56 156 LEU A C 1
ATOM 1243 O O . LEU A 1 156 ? 18.539 -4.516 -17.971 1.00 79.56 156 LEU A O 1
ATOM 1247 N N . ILE A 1 157 ? 16.753 -3.222 -17.534 1.00 77.81 157 ILE A N 1
ATOM 1248 C CA . ILE A 1 157 ? 16.111 -3.404 -18.844 1.00 77.81 157 ILE A CA 1
ATOM 1249 C C . ILE A 1 157 ? 17.062 -2.943 -19.954 1.00 77.81 157 ILE A C 1
ATOM 1251 O O . ILE A 1 157 ? 17.269 -3.658 -20.934 1.00 77.81 157 ILE A O 1
ATOM 1255 N N . LEU A 1 158 ? 17.702 -1.787 -19.778 1.00 73.50 158 LEU A N 1
ATOM 1256 C CA . LEU A 1 158 ? 18.677 -1.247 -20.720 1.00 73.50 158 LEU A CA 1
ATOM 1257 C C . LEU A 1 158 ? 19.894 -2.172 -20.882 1.00 73.50 158 LEU A C 1
ATOM 1259 O O . LEU A 1 158 ? 20.283 -2.471 -22.010 1.00 73.50 158 LEU A O 1
ATOM 1263 N N . ALA A 1 159 ? 20.460 -2.680 -19.787 1.00 75.12 159 ALA A N 1
ATOM 1264 C CA . ALA A 1 159 ? 21.572 -3.629 -19.818 1.00 75.12 159 ALA A CA 1
ATOM 1265 C C . ALA A 1 159 ? 21.205 -4.920 -20.567 1.00 75.12 159 ALA A C 1
ATOM 1267 O O . ALA A 1 159 ? 21.973 -5.371 -21.417 1.00 75.12 159 ALA A O 1
ATOM 1268 N N . ILE A 1 160 ? 20.013 -5.470 -20.314 1.00 76.50 160 ILE A N 1
ATOM 1269 C CA . ILE A 1 160 ? 19.492 -6.655 -21.008 1.00 76.50 160 ILE A CA 1
ATOM 1270 C C . ILE A 1 160 ? 19.359 -6.381 -22.512 1.00 76.50 160 ILE A C 1
ATOM 1272 O O . ILE A 1 160 ? 19.812 -7.182 -23.330 1.00 76.50 160 ILE A O 1
ATOM 1276 N N . LEU A 1 161 ? 18.803 -5.231 -22.895 1.00 72.00 161 LEU A N 1
ATOM 1277 C CA . LEU A 1 161 ? 18.654 -4.842 -24.299 1.00 72.00 161 LEU A CA 1
ATOM 1278 C C . LEU A 1 161 ? 20.005 -4.678 -25.007 1.00 72.00 161 LEU A C 1
ATOM 1280 O O . LEU A 1 161 ? 20.165 -5.144 -26.136 1.00 72.00 161 LEU A O 1
ATOM 1284 N N . TYR A 1 162 ? 20.998 -4.075 -24.348 1.00 68.62 162 TYR A N 1
ATOM 1285 C CA . TYR A 1 162 ? 22.360 -3.989 -24.883 1.00 68.62 162 TYR A CA 1
ATOM 1286 C C . TYR A 1 162 ? 23.009 -5.368 -25.039 1.00 68.62 162 TYR A C 1
ATOM 1288 O O . TYR A 1 162 ? 23.656 -5.619 -26.057 1.00 68.62 162 TYR A O 1
ATOM 1296 N N . LEU A 1 163 ? 22.786 -6.279 -24.089 1.00 69.81 163 LEU A N 1
ATOM 1297 C CA . LEU A 1 163 ? 23.225 -7.674 -24.172 1.00 69.81 163 LEU A CA 1
ATOM 1298 C C . LEU A 1 163 ? 22.607 -8.390 -25.380 1.00 69.81 163 LEU A C 1
ATOM 1300 O O . LEU A 1 163 ? 23.334 -9.006 -26.158 1.00 69.81 163 LEU A O 1
ATOM 1304 N N . PHE A 1 164 ? 21.298 -8.247 -25.603 1.00 65.75 164 PHE A N 1
ATOM 1305 C CA . PHE A 1 164 ? 20.626 -8.808 -26.780 1.00 65.75 164 PHE A CA 1
ATOM 1306 C C . PHE A 1 164 ? 21.189 -8.254 -28.094 1.00 65.75 164 PHE A C 1
ATOM 1308 O O . PHE A 1 164 ? 21.418 -9.014 -29.038 1.00 65.75 164 PHE A O 1
ATOM 1315 N N . ILE A 1 165 ? 21.468 -6.949 -28.157 1.00 64.50 165 ILE A N 1
ATOM 1316 C CA . ILE A 1 165 ? 22.096 -6.327 -29.330 1.00 64.50 165 ILE A CA 1
ATOM 1317 C C . ILE A 1 165 ? 23.516 -6.873 -29.542 1.00 64.50 165 ILE A C 1
ATOM 1319 O O . ILE A 1 165 ? 23.882 -7.166 -30.681 1.00 64.50 165 ILE A O 1
ATOM 1323 N N . GLY A 1 166 ? 24.302 -7.045 -28.476 1.00 57.69 166 GLY A N 1
ATOM 1324 C CA . GLY A 1 166 ? 25.655 -7.606 -28.536 1.00 57.69 166 GLY A CA 1
ATOM 1325 C C . GLY A 1 166 ? 25.683 -9.065 -29.006 1.00 57.69 166 GLY A C 1
ATOM 1326 O O . GLY A 1 166 ? 26.468 -9.420 -29.882 1.00 57.69 166 GLY A O 1
ATOM 1327 N N . VAL A 1 167 ? 24.771 -9.905 -28.511 1.00 59.31 167 VAL A N 1
ATOM 1328 C CA . VAL A 1 167 ? 24.647 -11.314 -28.936 1.00 59.31 167 VAL A CA 1
ATOM 1329 C C . VAL A 1 167 ? 24.166 -11.430 -30.390 1.00 59.31 167 VAL A C 1
ATOM 1331 O O . VAL A 1 167 ? 24.630 -12.287 -31.144 1.00 59.31 167 VAL A O 1
ATOM 1334 N N . ALA A 1 168 ? 23.281 -10.532 -30.833 1.00 55.19 168 ALA A N 1
ATOM 1335 C CA . ALA A 1 168 ? 22.876 -10.451 -32.236 1.00 55.19 168 ALA A CA 1
ATOM 1336 C C . ALA A 1 168 ? 24.017 -9.984 -33.167 1.00 55.19 168 ALA A C 1
ATOM 1338 O O . ALA A 1 168 ? 23.955 -10.204 -34.379 1.00 55.19 168 ALA A O 1
ATOM 1339 N N . GLN A 1 169 ? 25.059 -9.337 -32.632 1.00 52.03 169 GLN A N 1
ATOM 1340 C CA . GLN A 1 169 ? 26.253 -8.942 -33.384 1.00 52.03 169 GLN A CA 1
ATOM 1341 C C . GLN A 1 169 ? 27.258 -10.087 -33.526 1.00 52.03 169 GLN A C 1
ATOM 1343 O O . GLN A 1 169 ? 27.782 -10.284 -34.620 1.00 52.03 169 GLN A O 1
ATOM 1348 N N . THR A 1 170 ? 27.484 -10.881 -32.479 1.00 47.06 170 THR A N 1
ATOM 1349 C CA . THR A 1 170 ? 28.453 -11.991 -32.508 1.00 47.06 170 THR A CA 1
ATOM 1350 C C . THR A 1 170 ? 27.988 -13.180 -33.351 1.00 47.06 170 THR A C 1
ATOM 1352 O O . THR A 1 170 ? 28.801 -13.790 -34.044 1.00 47.06 170 THR A O 1
ATOM 1355 N N . ARG A 1 171 ? 26.681 -13.475 -33.397 1.00 44.28 171 ARG A N 1
ATOM 1356 C CA . ARG A 1 171 ? 26.137 -14.562 -34.240 1.00 44.28 171 ARG A CA 1
ATOM 1357 C C . ARG A 1 171 ? 26.232 -14.313 -35.746 1.00 44.28 171 ARG A C 1
ATOM 1359 O O . ARG A 1 171 ? 26.156 -15.263 -36.510 1.00 44.28 171 ARG A O 1
ATOM 1366 N N . HIS A 1 172 ? 26.415 -13.069 -36.185 1.00 41.84 172 HIS A N 1
ATOM 1367 C CA . HIS A 1 172 ? 26.522 -12.757 -37.614 1.00 41.84 172 HIS A CA 1
ATOM 1368 C C . HIS A 1 172 ? 27.952 -12.907 -38.165 1.00 41.84 172 HIS A C 1
ATOM 1370 O O . HIS A 1 172 ? 28.125 -12.915 -39.381 1.00 41.84 172 HIS A O 1
ATOM 1376 N N . VAL A 1 173 ? 28.956 -13.032 -37.283 1.00 42.66 173 VAL A N 1
ATOM 1377 C CA . VAL A 1 173 ? 30.373 -13.239 -37.643 1.00 42.66 173 VAL A CA 1
ATOM 1378 C C . VAL A 1 173 ? 30.719 -14.733 -37.732 1.00 42.66 173 VAL A C 1
ATOM 1380 O O . VAL A 1 173 ? 31.599 -15.120 -38.494 1.00 42.66 173 VAL A O 1
ATOM 1383 N N . SER A 1 174 ? 29.990 -15.602 -37.024 1.00 38.06 174 SER A N 1
ATOM 1384 C CA . SER A 1 174 ? 30.122 -17.056 -37.165 1.00 38.06 174 SER A CA 1
ATOM 1385 C C . SER A 1 174 ? 29.137 -17.559 -38.220 1.00 38.06 174 SER A C 1
ATOM 1387 O O . SER A 1 174 ? 27.991 -17.897 -37.931 1.00 38.06 174 SER A O 1
ATOM 1389 N N . GLY A 1 175 ? 29.569 -17.542 -39.479 1.00 44.06 175 GLY A N 1
ATOM 1390 C CA . GLY A 1 175 ? 28.819 -18.128 -40.582 1.00 44.06 175 GLY A CA 1
ATOM 1391 C C . GLY A 1 175 ? 28.620 -19.629 -40.379 1.00 44.06 175 GLY A C 1
ATOM 1392 O O . GLY A 1 175 ? 29.534 -20.408 -40.630 1.00 44.06 175 GLY A O 1
ATOM 1393 N N . ARG A 1 176 ? 27.423 -20.025 -39.941 1.00 33.62 176 ARG A N 1
ATOM 1394 C CA . ARG A 1 176 ? 26.757 -21.285 -40.305 1.00 33.62 176 ARG A CA 1
ATOM 1395 C C . ARG A 1 176 ? 25.313 -21.264 -39.807 1.00 33.62 176 ARG A C 1
ATOM 1397 O O . ARG A 1 176 ? 25.053 -21.407 -38.622 1.00 33.62 176 ARG A O 1
ATOM 1404 N N . ASP A 1 177 ? 24.425 -21.066 -40.774 1.00 38.22 177 ASP A N 1
ATOM 1405 C CA . ASP A 1 177 ? 23.116 -21.695 -40.939 1.00 38.22 177 ASP A CA 1
ATOM 1406 C C . ASP A 1 177 ? 22.072 -21.692 -39.800 1.00 38.22 177 ASP A C 1
ATOM 1408 O O . ASP A 1 177 ? 22.283 -22.169 -38.692 1.00 38.22 177 ASP A O 1
ATOM 1412 N N . LYS A 1 178 ? 20.851 -21.321 -40.224 1.00 33.97 178 LYS A N 1
ATOM 1413 C CA . LYS A 1 178 ? 19.518 -21.562 -39.626 1.00 33.97 178 LYS A CA 1
ATOM 1414 C C . LYS A 1 178 ? 18.979 -20.522 -38.625 1.00 33.97 178 LYS A C 1
ATOM 1416 O O . LYS A 1 178 ? 19.174 -20.563 -37.418 1.00 33.97 178 LYS A O 1
ATOM 1421 N N . VAL A 1 179 ? 18.235 -19.601 -39.243 1.00 45.75 179 VAL A N 1
ATOM 1422 C CA . VAL A 1 179 ? 17.021 -18.858 -38.839 1.00 45.75 179 VAL A CA 1
ATOM 1423 C C . VAL A 1 179 ? 16.306 -19.357 -37.564 1.00 45.75 179 VAL A C 1
ATOM 1425 O O . VAL A 1 179 ? 16.108 -20.556 -37.421 1.00 45.75 179 VAL A O 1
ATOM 1428 N N . VAL A 1 180 ? 15.835 -18.433 -36.703 1.00 31.83 180 VAL A N 1
ATOM 1429 C CA . VAL A 1 180 ? 14.413 -18.212 -36.301 1.00 31.83 180 VAL A CA 1
ATOM 1430 C C . VAL A 1 180 ? 14.316 -17.143 -35.183 1.00 31.83 180 VAL A C 1
ATOM 1432 O O . VAL A 1 180 ? 15.158 -17.050 -34.296 1.00 31.83 180 VAL A O 1
ATOM 1435 N N . PHE A 1 181 ? 13.299 -16.287 -35.333 1.00 38.28 181 PHE A N 1
ATOM 1436 C CA . PHE A 1 181 ? 12.902 -15.079 -34.591 1.00 38.28 181 PHE A CA 1
ATOM 1437 C C . PHE A 1 181 ? 12.620 -15.266 -33.087 1.00 38.28 181 PHE A C 1
ATOM 1439 O O . PHE A 1 181 ? 12.346 -16.375 -32.659 1.00 38.28 181 PHE A O 1
ATOM 1446 N N . PHE A 1 182 ? 12.584 -14.160 -32.324 1.00 32.59 182 PHE A N 1
ATOM 1447 C CA . PHE A 1 182 ? 11.349 -13.636 -31.696 1.00 32.59 182 PHE A CA 1
ATOM 1448 C C . PHE A 1 182 ? 11.623 -12.265 -31.044 1.00 32.59 182 PHE A C 1
ATOM 1450 O O . PHE A 1 182 ? 12.240 -12.161 -29.988 1.00 32.59 182 PHE A O 1
ATOM 1457 N N . LEU A 1 183 ? 11.161 -11.198 -31.697 1.00 32.62 183 LEU A N 1
ATOM 1458 C CA . LEU A 1 183 ? 10.788 -9.947 -31.039 1.00 32.62 183 LEU A CA 1
ATOM 1459 C C . LEU A 1 183 ? 9.263 -9.907 -31.140 1.00 32.62 183 LEU A C 1
ATOM 1461 O O . LEU A 1 183 ? 8.771 -10.092 -32.247 1.00 32.62 183 LEU A O 1
ATOM 1465 N N . PHE A 1 184 ? 8.580 -9.685 -30.017 1.00 27.05 184 PHE A N 1
ATOM 1466 C CA . PHE A 1 184 ? 7.223 -9.134 -29.928 1.00 27.05 184 PHE A CA 1
ATOM 1467 C C . PHE A 1 184 ? 6.179 -9.671 -30.930 1.00 27.05 184 PHE A C 1
ATOM 1469 O O . PHE A 1 184 ? 6.117 -9.252 -32.086 1.00 27.05 184 PHE A O 1
ATOM 1476 N N . VAL A 1 185 ? 5.299 -10.534 -30.414 1.00 31.45 185 VAL A N 1
ATOM 1477 C CA . VAL A 1 185 ? 3.853 -10.361 -30.634 1.00 31.45 185 VAL A CA 1
ATOM 1478 C C . VAL A 1 185 ? 3.369 -9.354 -29.598 1.00 31.45 185 VAL A C 1
ATOM 1480 O O . VAL A 1 185 ? 3.875 -9.442 -28.454 1.00 31.45 185 VAL A O 1
#

Nearest PDB structures (foldseek):
  7ljc-assembly1_A  TM=5.337E-01  e=5.626E-01  Homo sapiens
  8hdo-assembly1_A  TM=5.021E-01  e=1.334E+00  Homo sapiens
  2vu3-assembly1_A  TM=3.642E-01  e=7.049E+00  Homo sapiens

Secondary structure (DSSP, 8-state):
--HHHHHHHHHHHHT--HHHHHHHHHHHHHHHHHHHHHHHHHHHT------PEEEEEPPSS-EEE-S-----SEE--HHHHHHHHTTS-EEEEE-SSEEEEEEEETTEEEEEEEEPPP--TTEEEEEEEEETTEEEEEEEE-HHHHHIIIIIHHHHHHHHHHHHHHHHHHTTTS--------S--

Solvent-accessible surface area (backbone atoms only — not comparable to full-atom values): 10878 Å² total; per-residue (Å²): 134,66,67,83,67,49,35,59,53,45,20,68,74,65,75,42,59,66,71,59,22,44,55,50,52,52,50,50,50,52,53,52,50,53,49,52,48,47,50,50,48,37,55,66,72,50,65,85,64,70,50,53,78,48,78,42,79,53,78,91,78,79,62,46,79,46,87,71,75,89,77,51,84,38,83,46,54,72,69,58,44,55,61,60,43,72,85,41,67,30,36,34,19,79,52,97,61,26,44,39,36,36,33,66,56,96,88,44,33,42,23,30,72,48,76,48,81,71,72,54,90,50,42,43,80,75,47,75,50,78,57,94,70,24,40,40,34,38,33,32,62,36,65,66,58,41,44,41,63,55,47,45,48,55,49,50,54,50,51,53,52,52,49,53,53,50,53,63,53,56,58,71,74,57,87,71,86,82,88,84,87,88,78,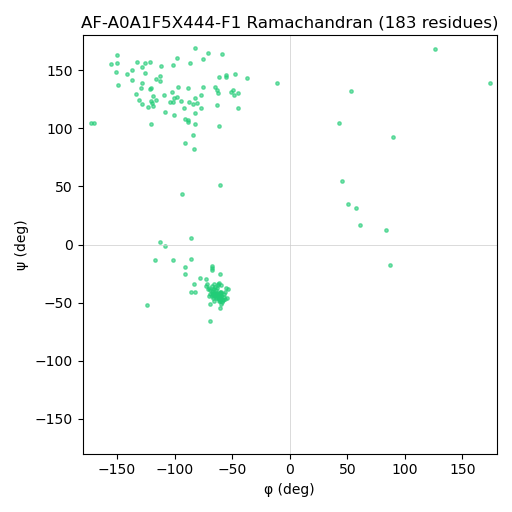82,134

Foldseek 3Di:
DDLVVQLVVQCVVLVDDSVVSSVVSVVVVVLVVVLVVLLVVLVVVPPPPAWDKDKAFADDDDEDEDADDDDFPAEDEPVVCVVVRPVFHKYWHDDFFWIKIWTADPNGIYIYTHGDPDDPPQKGFPDWDDDPRIIMTTIGGNPVSSCCVSPVVSVVVVVVVVVVVVVVSVVVVPDDDDDDDDDDD

pLDDT: mean 75.78, std 16.0, range [27.05, 94.88]

Radius of gyration: 28.87 Å; Cα contacts (8 Å, |Δi|>4): 214; chains: 1; bounding box: 56×38×72 Å

Organism: NCBI:txid1798352

Mean predicted aligned error: 13.2 Å